Protein 3K0Y (pdb70)

Secondary structure (DSSP, 8-state):
-EEEEEEEEEEEETTEEEEEETTS-EEEEEEES-TT----TTEEEEEEEEEEE--EEEEEEEEEEEEEEEPBPP-GGGHHHHH-----B--TT--EETTEEEEEEEEEE-SSSPPEEEEE-TTTTT-TTEEEEEEE-TT----EEEEEEEEEE-TTSPPBTBS-EEEEEEEEETTEEEEEEEEE-S-TT------

Foldseek 3Di:
DKDKAKWAWADDDDQATWTAGQLGLIEGEPEEPCSPDRHDHQWIWTWIWDFDADVGYIYTDDIGTAAEEAADEAPAPCCCVPQHQAAKAFDPVLDDGPQKDKGKIKHFFAPPDDKHWHKYDNCCLACVQEIETTIHRDPGDRDDMDIGIYIYHNLPGPALPQDKDWHWYWYAHPVGIDIDIDIDHNPSVPVVSVD

CATH classification: 2.40.50.500 (+1 more: 2.60.40.2370)

Nearest PDB structures (foldseek):
  3k0y-assembly1_A  TM=1.004E+00  e=3.158E-42  Parabacteroides distasonis ATCC 8503
  4pqx-assembly3_C  TM=7.758E-01  e=1.382E-14  Bacteroides caccae ATCC 43185
  4j8q-assembly1_A-2  TM=7.707E-01  e=1.737E-14  Bacteroides fragilis NCTC 9343
  3k6o-assembly2_B  TM=8.213E-01  e=6.021E-13  Phocaeicola vulgatus ATCC 8482
  3qwn-assembly16_G  TM=7.759E-01  e=1.758E-11  Bacteroides caccae ATCC 43185

Sequence (195 aa):
DIWIAVATVVPEGNNVYYLRLDDGDKLWPAATNYPNYQPKPNQRALVNFTILADSHYIKVNAIHHNILTKSIAKNEGAANDSIYGTDPVSIYNNNWIGDGYLNIYFETLWGGKTAHFINLIQPDAENDPYTLEFRHNAYDDPQYTIGAGRVAFNLSSLPDTKGETVDLVVNYWTSEGKQAYKLKYNSDKTKNITTDK

Organism: Parabacteroides distasonis (strain ATCC 8503 / DSM 20701 / CIP 104284 / JCM 5825 / NCTC 11152) (NCBI:txid435591)

InterPro domains:
  IPR024299 NigD-like N-terminal OB domain [PF12667] (39-108)
  IPR035376 NigD-like, C-terminal domain [PF17415] (113-227)
  IPR038143 NigD-like, C-terminal domain superfamily [G3DSA:2.60.40.2370] (108-253)
  IPR038179 NigD-like, N-terminal domain superfamily [G3DSA:2.40.50.500] (25-107)

Solvent-accessible surface area: 10844 Å² total

Structure (mmCIF, N/CA/C/O backbone):
data_3K0Y
#
_entry.id   3K0Y
#
_cell.length_a   71.722
_cell.length_b   71.722
_cell.length_c   102.566
_cell.angle_alpha   90.00
_cell.angle_beta   90.00
_cell.angle_gamma   120.00
#
_symmetry.space_group_name_H-M   'P 31 2 1'
#
loop_
_entity.id
_entity.type
_entity.pdbx_description
1 polymer 'Putative TOXIN related protein'
2 non-polymer 'NONAETHYLENE GLYCOL'
3 water water
#
loop_
_atom_site.group_PDB
_atom_site.id
_atom_site.type_symbol
_atom_site.label_atom_id
_atom_site.label_alt_id
_atom_site.label_comp_id
_atom_site.label_asym_id
_atom_site.label_entity_id
_atom_site.label_seq_id
_atom_site.pdbx_PDB_ins_code
_atom_site.Cartn_x
_atom_site.Cartn_y
_atom_site.Cartn_z
_atom_site.occupancy
_atom_site.B_iso_or_equiv
_atom_site.auth_seq_id
_atom_site.auth_comp_id
_atom_site.auth_asym_id
_atom_site.auth_atom_id
_atom_site.pdbx_PDB_model_num
ATOM 1 N N . ASP A 1 10 ? 62.460 2.351 21.825 1.00 70.81 34 ASP A N 1
ATOM 2 C CA . ASP A 1 10 ? 62.110 1.120 21.080 1.00 70.93 34 ASP A CA 1
ATOM 3 C C . ASP A 1 10 ? 61.030 1.468 20.059 1.00 70.44 34 ASP A C 1
ATOM 4 O O . ASP A 1 10 ? 61.250 1.396 18.846 1.00 71.02 34 ASP A O 1
ATOM 9 N N . ILE A 1 11 ? 59.878 1.889 20.573 1.00 69.44 35 ILE A N 1
ATOM 10 C CA . ILE A 1 11 ? 58.754 2.335 19.761 1.00 68.14 35 ILE A CA 1
ATOM 11 C C . ILE A 1 11 ? 58.891 3.823 19.481 1.00 66.65 35 ILE A C 1
ATOM 12 O O . ILE A 1 11 ? 59.053 4.607 20.402 1.00 66.02 35 ILE A O 1
ATOM 17 N N . TRP A 1 12 ? 58.819 4.198 18.201 1.00 65.12 36 TRP A N 1
ATOM 18 C CA . TRP A 1 12 ? 58.826 5.594 17.776 1.00 63.58 36 TRP A CA 1
ATOM 19 C C . TRP A 1 12 ? 57.515 5.951 17.051 1.00 61.71 36 TRP A C 1
ATOM 20 O O . TRP A 1 12 ? 56.932 5.126 16.343 1.00 61.30 36 TRP A O 1
ATOM 31 N N . ILE A 1 13 ? 57.051 7.181 17.231 1.00 59.11 37 ILE A N 1
ATOM 32 C CA . ILE A 1 13 ? 55.940 7.691 16.455 1.00 56.97 37 ILE A CA 1
ATOM 33 C C . ILE A 1 13 ? 56.404 8.952 15.786 1.00 54.80 37 ILE A C 1
ATOM 34 O O . ILE A 1 13 ? 56.952 9.818 16.431 1.00 53.60 37 ILE A O 1
ATOM 39 N N . ALA A 1 14 ? 56.229 9.027 14.467 1.00 52.89 38 ALA A N 1
ATOM 40 C CA . ALA A 1 14 ? 56.676 10.184 13.692 1.00 51.07 38 ALA A CA 1
ATOM 41 C C . ALA A 1 14 ? 55.879 10.368 12.382 1.00 50.01 38 ALA A C 1
ATOM 42 O O . ALA A 1 14 ? 55.283 9.409 11.860 1.00 49.24 38 ALA A O 1
ATOM 44 N N . VAL A 1 15 ? 55.871 11.605 11.871 1.00 48.27 39 VAL A N 1
ATOM 45 C CA . VAL A 1 15 ? 55.339 11.907 10.566 1.00 48.45 39 VAL A CA 1
ATOM 46 C C . VAL A 1 15 ? 56.469 11.580 9.564 1.00 48.34 39 VAL A C 1
ATOM 47 O O . VAL A 1 15 ? 57.631 11.938 9.811 1.00 50.29 39 VAL A O 1
ATOM 51 N N . ALA A 1 16 ? 56.141 10.820 8.511 1.00 46.23 40 ALA A N 1
ATOM 52 C CA . ALA A 1 16 ? 57.083 10.416 7.467 1.00 45.01 40 ALA A CA 1
ATOM 53 C C . ALA A 1 16 ? 56.477 10.630 6.096 1.00 44.49 40 ALA A C 1
ATOM 54 O O . ALA A 1 16 ? 55.253 10.524 5.925 1.00 44.35 40 ALA A O 1
ATOM 56 N N . THR A 1 17 ? 57.342 10.824 5.115 1.00 44.01 41 THR A N 1
ATOM 57 C CA . THR A 1 17 ? 56.943 10.748 3.726 1.00 43.98 41 THR A CA 1
ATOM 58 C C . THR A 1 17 ? 57.142 9.336 3.180 1.00 44.73 41 THR A C 1
ATOM 59 O O . THR A 1 17 ? 58.185 8.735 3.348 1.00 44.04 41 THR A O 1
ATOM 63 N N . VAL A 1 18 ? 56.093 8.820 2.547 1.00 45.55 42 VAL A N 1
ATOM 64 C CA . VAL A 1 18 ? 56.115 7.543 1.898 1.00 46.45 42 VAL A CA 1
ATOM 65 C C . VAL A 1 18 ? 56.780 7.697 0.531 1.00 47.88 42 VAL A C 1
ATOM 66 O O . VAL A 1 18 ? 56.348 8.494 -0.300 1.00 48.39 42 VAL A O 1
ATOM 70 N N . VAL A 1 19 ? 57.812 6.928 0.267 1.00 49.55 43 VAL A N 1
ATOM 71 C CA . VAL A 1 19 ? 58.398 6.975 -1.074 1.00 51.82 43 VAL A CA 1
ATOM 72 C C . VAL A 1 19 ? 58.290 5.623 -1.758 1.00 52.26 43 VAL A C 1
ATOM 73 O O . VAL A 1 19 ? 59.018 4.715 -1.403 1.00 52.70 43 VAL A O 1
ATOM 77 N N . PRO A 1 20 ? 57.370 5.482 -2.730 1.00 54.24 44 PRO A N 1
ATOM 78 C CA . PRO A 1 20 ? 57.240 4.211 -3.492 1.00 55.39 44 PRO A CA 1
ATOM 79 C C . PRO A 1 20 ? 58.495 3.771 -4.234 1.00 57.00 44 PRO A C 1
ATOM 80 O O . PRO A 1 20 ? 59.376 4.576 -4.476 1.00 57.19 44 PRO A O 1
ATOM 84 N N . GLU A 1 21 ? 58.548 2.497 -4.615 1.00 59.61 45 GLU A N 1
ATOM 85 C CA . GLU A 1 21 ? 59.595 1.986 -5.519 1.00 61.03 45 GLU A CA 1
ATOM 86 C C . GLU A 1 21 ? 59.084 1.016 -6.599 1.00 61.76 45 GLU A C 1
ATOM 87 O O . GLU A 1 21 ? 59.490 1.101 -7.761 1.00 61.95 45 GLU A O 1
ATOM 93 N N . GLY A 1 22 ? 58.235 0.073 -6.204 1.00 62.65 46 GLY A N 1
ATOM 94 C CA . GLY A 1 22 ? 57.618 -0.864 -7.138 1.00 63.16 46 GLY A CA 1
ATOM 95 C C . GLY A 1 22 ? 56.588 -1.738 -6.433 1.00 63.99 46 GLY A C 1
ATOM 96 O O . GLY A 1 22 ? 56.794 -2.141 -5.280 1.00 64.80 46 GLY A O 1
ATOM 97 N N . ASN A 1 23 ? 55.491 -2.044 -7.134 1.00 64.24 47 ASN A N 1
ATOM 98 C CA . ASN A 1 23 ? 54.323 -2.719 -6.551 1.00 63.79 47 ASN A CA 1
ATOM 99 C C . ASN A 1 23 ? 53.892 -2.048 -5.234 1.00 63.17 47 ASN A C 1
ATOM 100 O O . ASN A 1 23 ? 53.495 -0.888 -5.229 1.00 63.79 47 ASN A O 1
ATOM 105 N N . ASN A 1 24 ? 53.984 -2.767 -4.122 1.00 62.03 48 ASN A N 1
ATOM 106 C CA . ASN A 1 24 ? 53.629 -2.229 -2.824 1.00 61.14 48 ASN A CA 1
ATOM 107 C C . ASN A 1 24 ? 54.863 -1.982 -1.969 1.00 59.06 48 ASN A C 1
ATOM 108 O O . ASN A 1 24 ? 54.744 -1.914 -0.743 1.00 59.23 48 ASN A O 1
ATOM 113 N N . VAL A 1 25 ? 56.031 -1.841 -2.610 1.00 56.92 49 VAL A N 1
ATOM 114 C CA . VAL A 1 25 ? 57.300 -1.540 -1.909 1.00 55.34 49 VAL A CA 1
ATOM 115 C C . VAL A 1 25 ? 57.545 -0.034 -1.772 1.00 53.76 49 VAL A C 1
ATOM 116 O O . VAL A 1 25 ? 57.329 0.741 -2.699 1.00 52.42 49 VAL A O 1
ATOM 120 N N . TYR A 1 26 ? 58.046 0.362 -0.606 1.00 52.87 50 TYR A N 1
ATOM 121 C CA . TYR A 1 26 ? 58.245 1.778 -0.290 1.00 51.80 50 TYR A CA 1
ATOM 122 C C . TYR A 1 26 ? 59.244 1.931 0.829 1.00 51.15 50 TYR A C 1
ATOM 123 O O . TYR A 1 26 ? 59.408 1.031 1.645 1.00 51.12 50 TYR A O 1
ATOM 132 N N . TYR A 1 27 ? 59.909 3.076 0.879 1.00 50.57 51 TYR A N 1
ATOM 133 C CA . TYR A 1 27 ? 60.631 3.449 2.104 1.00 49.95 51 TYR A CA 1
ATOM 134 C C . TYR A 1 27 ? 60.046 4.738 2.682 1.00 49.04 51 TYR A C 1
ATOM 135 O O . TYR A 1 27 ? 59.183 5.346 2.082 1.00 49.15 51 TYR A O 1
ATOM 144 N N . LEU A 1 28 ? 60.475 5.104 3.872 1.00 49.26 52 LEU A N 1
ATOM 145 C CA . LEU A 1 28 ? 59.926 6.258 4.580 1.00 49.59 52 LEU A CA 1
ATOM 146 C C . LEU A 1 28 ? 61.006 7.274 4.786 1.00 50.17 52 LEU A C 1
ATOM 147 O O . LEU A 1 28 ? 62.112 6.906 5.208 1.00 51.78 52 LEU A O 1
ATOM 152 N N . ARG A 1 29 ? 60.692 8.541 4.515 1.00 50.23 53 ARG A N 1
ATOM 153 C CA . ARG A 1 29 ? 61.633 9.657 4.717 1.00 50.38 53 ARG A CA 1
ATOM 154 C C . ARG A 1 29 ? 61.193 10.536 5.904 1.00 50.04 53 ARG A C 1
ATOM 155 O O . ARG A 1 29 ? 60.105 11.078 5.902 1.00 49.92 53 ARG A O 1
ATOM 163 N N . LEU A 1 30 ? 62.023 10.649 6.930 1.00 50.44 54 LEU A N 1
ATOM 164 C CA . LEU A 1 30 ? 61.662 11.400 8.119 1.00 50.93 54 LEU A CA 1
ATOM 165 C C . LEU A 1 30 ? 61.952 12.876 7.887 1.00 51.95 54 LEU A C 1
ATOM 166 O O . LEU A 1 30 ? 62.648 13.201 6.928 1.00 51.94 54 LEU A O 1
ATOM 171 N N . ASP A 1 31 ? 61.415 13.760 8.736 1.00 52.57 55 ASP A N 1
ATOM 172 C CA . ASP A 1 31 ? 61.698 15.193 8.589 1.00 54.41 55 ASP A CA 1
ATOM 173 C C . ASP A 1 31 ? 63.221 15.517 8.622 1.00 56.24 55 ASP A C 1
ATOM 174 O O . ASP A 1 31 ? 63.705 16.279 7.808 1.00 57.57 55 ASP A O 1
ATOM 179 N N . ASP A 1 32 ? 63.991 14.899 9.515 1.00 58.19 56 ASP A N 1
ATOM 180 C CA . ASP A 1 32 ? 65.463 15.162 9.560 1.00 59.28 56 ASP A CA 1
ATOM 181 C C . ASP A 1 32 ? 66.205 14.450 8.418 1.00 59.62 56 ASP A C 1
ATOM 182 O O . ASP A 1 32 ? 67.422 14.342 8.450 1.00 60.32 56 ASP A O 1
ATOM 187 N N . GLY A 1 33 ? 65.460 13.951 7.424 1.00 59.79 57 GLY A N 1
ATOM 188 C CA . GLY A 1 33 ? 66.027 13.392 6.193 1.00 59.13 57 GLY A CA 1
ATOM 189 C C . GLY A 1 33 ? 66.445 11.933 6.249 1.00 58.60 57 GLY A C 1
ATOM 190 O O . GLY A 1 33 ? 66.755 11.344 5.216 1.00 58.71 57 GLY A O 1
ATOM 191 N N . ASP A 1 34 ? 66.475 11.341 7.439 1.00 57.99 58 ASP A N 1
ATOM 192 C CA . ASP A 1 34 ? 66.775 9.912 7.553 1.00 58.04 58 ASP A CA 1
ATOM 193 C C . ASP A 1 34 ? 65.775 9.063 6.752 1.00 57.47 58 ASP A C 1
ATOM 194 O O . ASP A 1 34 ? 64.566 9.335 6.761 1.00 56.53 58 ASP A O 1
ATOM 199 N N . LYS A 1 35 ? 66.289 8.024 6.095 1.00 56.96 59 LYS A N 1
ATOM 200 C CA . LYS A 1 35 ? 65.471 7.055 5.387 1.00 56.93 59 LYS A CA 1
ATOM 201 C C . LYS A 1 35 ? 65.292 5.786 6.224 1.00 56.60 59 LYS A C 1
ATOM 202 O O . LYS A 1 35 ? 66.220 5.323 6.886 1.00 56.59 59 LYS A O 1
ATOM 208 N N . LEU A 1 36 ? 64.090 5.230 6.206 1.00 56.01 60 LEU A N 1
ATOM 209 C CA . LEU A 1 36 ? 63.802 4.019 6.951 1.00 55.79 60 LEU A CA 1
ATOM 210 C C . LEU A 1 36 ? 63.244 3.005 5.980 1.00 55.75 60 LEU A C 1
ATOM 211 O O . LEU A 1 36 ? 62.314 3.309 5.235 1.00 55.28 60 LEU A O 1
ATOM 216 N N . TRP A 1 37 ? 63.824 1.807 6.003 1.00 55.91 61 TRP A N 1
ATOM 217 C CA . TRP A 1 37 ? 63.507 0.736 5.060 1.00 56.10 61 TRP A CA 1
ATOM 218 C C . TRP A 1 37 ? 62.795 -0.368 5.822 1.00 55.51 61 TRP A C 1
ATOM 219 O O . TRP A 1 37 ? 63.405 -1.005 6.681 1.00 54.69 61 TRP A O 1
ATOM 230 N N . PRO A 1 38 ? 61.497 -0.600 5.519 1.00 55.09 62 PRO A N 1
ATOM 231 C CA . PRO A 1 38 ? 60.748 -1.629 6.230 1.00 54.89 62 PRO A CA 1
ATOM 232 C C . PRO A 1 38 ? 61.286 -3.040 5.965 1.00 54.50 62 PRO A C 1
ATOM 233 O O . PRO A 1 38 ? 61.201 -3.526 4.845 1.00 54.82 62 PRO A O 1
ATOM 237 N N . ALA A 1 39 ? 61.873 -3.660 6.989 1.00 53.58 63 ALA A N 1
ATOM 238 C CA . ALA A 1 39 ? 62.290 -5.055 6.925 1.00 52.60 63 ALA A CA 1
ATOM 239 C C . ALA A 1 39 ? 61.100 -5.973 7.246 1.00 51.84 63 ALA A C 1
ATOM 240 O O . ALA A 1 39 ? 61.067 -7.128 6.830 1.00 51.12 63 ALA A O 1
ATOM 242 N N . ALA A 1 40 ? 60.146 -5.450 8.015 1.00 50.69 64 ALA A N 1
ATOM 243 C CA . ALA A 1 40 ? 58.908 -6.159 8.325 1.00 50.08 64 ALA A CA 1
ATOM 244 C C . ALA A 1 40 ? 57.746 -5.152 8.450 1.00 49.62 64 ALA A C 1
ATOM 245 O O . ALA A 1 40 ? 57.961 -3.934 8.470 1.00 50.00 64 ALA A O 1
ATOM 247 N N . THR A 1 41 ? 56.520 -5.653 8.509 1.00 49.14 65 THR A N 1
ATOM 248 C CA . THR A 1 41 ? 55.345 -4.797 8.583 1.00 48.98 65 THR A CA 1
ATOM 249 C C . THR A 1 41 ? 54.156 -5.559 9.110 1.00 49.12 65 THR A C 1
ATOM 250 O O . THR A 1 41 ? 53.972 -6.712 8.759 1.00 49.27 65 THR A O 1
ATOM 254 N N . ASN A 1 42 ? 53.340 -4.921 9.943 1.00 49.52 66 ASN A N 1
ATOM 255 C CA . ASN A 1 42 ? 51.976 -5.439 10.231 1.00 49.63 66 ASN A CA 1
ATOM 256 C C . ASN A 1 42 ? 50.941 -5.118 9.159 1.00 49.99 66 ASN A C 1
ATOM 257 O O . ASN A 1 42 ? 49.841 -5.677 9.203 1.00 50.71 66 ASN A O 1
ATOM 262 N N . TYR A 1 43 ? 51.246 -4.207 8.218 1.00 49.81 67 TYR A N 1
ATOM 263 C CA . TYR A 1 43 ? 50.321 -3.905 7.099 1.00 50.05 67 TYR A CA 1
ATOM 264 C C . TYR A 1 43 ? 50.917 -4.246 5.716 1.00 48.45 67 TYR A C 1
ATOM 265 O O . TYR A 1 43 ? 51.294 -3.345 4.953 1.00 47.97 67 TYR A O 1
ATOM 274 N N . PRO A 1 44 ? 50.971 -5.533 5.352 1.00 46.64 68 PRO A N 1
ATOM 275 C CA . PRO A 1 44 ? 51.655 -5.816 4.096 1.00 46.05 68 PRO A CA 1
ATOM 276 C C . PRO A 1 44 ? 50.890 -5.372 2.842 1.00 45.65 68 PRO A C 1
ATOM 277 O O . PRO A 1 44 ? 51.487 -5.321 1.766 1.00 45.48 68 PRO A O 1
ATOM 281 N N . ASN A 1 45 ? 49.600 -5.042 2.983 1.00 45.12 69 ASN A N 1
ATOM 282 C CA . ASN A 1 45 ? 48.761 -4.657 1.854 1.00 44.83 69 ASN A CA 1
ATOM 283 C C . ASN A 1 45 ? 48.618 -3.147 1.722 1.00 45.20 69 ASN A C 1
ATOM 284 O O . ASN A 1 45 ? 47.774 -2.669 0.996 1.00 45.79 69 ASN A O 1
ATOM 289 N N . TYR A 1 46 ? 49.464 -2.407 2.423 1.00 45.62 70 TYR A N 1
ATOM 290 C CA . TYR A 1 46 ? 49.502 -0.954 2.367 1.00 45.72 70 TYR A CA 1
ATOM 291 C C . TYR A 1 46 ? 49.884 -0.534 0.957 1.00 46.36 70 TYR A C 1
ATOM 292 O O . TYR A 1 46 ? 50.811 -1.093 0.378 1.00 46.45 70 TYR A O 1
ATOM 301 N N . GLN A 1 47 ? 49.195 0.452 0.419 1.00 47.10 71 GLN A N 1
ATOM 302 C CA . GLN A 1 47 ? 49.485 0.921 -0.925 1.00 49.33 71 GLN A CA 1
ATOM 303 C C . GLN A 1 47 ? 50.237 2.264 -0.865 1.00 48.95 71 GLN A C 1
ATOM 304 O O . GLN A 1 47 ? 49.662 3.280 -0.534 1.00 48.56 71 GLN A O 1
ATOM 310 N N . PRO A 1 48 ? 51.549 2.237 -1.119 1.00 48.25 72 PRO A N 1
ATOM 311 C CA . PRO A 1 48 ? 52.275 3.476 -1.074 1.00 48.71 72 PRO A CA 1
ATOM 312 C C . PRO A 1 48 ? 51.932 4.328 -2.270 1.00 48.74 72 PRO A C 1
ATOM 313 O O . PRO A 1 48 ? 51.663 3.789 -3.350 1.00 49.75 72 PRO A O 1
ATOM 317 N N . LYS A 1 49 ? 51.853 5.633 -2.044 1.00 49.05 73 LYS A N 1
ATOM 318 C CA . LYS A 1 49 ? 51.551 6.604 -3.067 1.00 50.87 73 LYS A CA 1
ATOM 319 C C . LYS A 1 49 ? 52.645 7.669 -3.101 1.00 50.42 73 LYS A C 1
ATOM 320 O O . LYS A 1 49 ? 53.260 7.948 -2.079 1.00 50.28 73 LYS A O 1
ATOM 326 N N . PRO A 1 50 ? 52.888 8.254 -4.275 1.00 49.94 74 PRO A N 1
ATOM 327 C CA . PRO A 1 50 ? 53.871 9.337 -4.324 1.00 50.25 74 PRO A CA 1
ATOM 328 C C . PRO A 1 50 ? 53.377 10.543 -3.532 1.00 49.85 74 PRO A C 1
ATOM 329 O O . PRO A 1 50 ? 52.192 10.827 -3.530 1.00 49.65 74 PRO A O 1
ATOM 333 N N . ASN A 1 51 ? 54.271 11.212 -2.831 1.00 50.40 75 ASN A N 1
ATOM 334 C CA . ASN A 1 51 ? 53.950 12.498 -2.186 1.00 50.62 75 ASN A CA 1
ATOM 335 C C . ASN A 1 51 ? 52.827 12.453 -1.132 1.00 49.58 75 ASN A C 1
ATOM 336 O O . ASN A 1 51 ? 51.920 13.279 -1.116 1.00 50.30 75 ASN A O 1
ATOM 341 N N . GLN A 1 52 ? 52.898 11.446 -0.265 1.00 47.82 76 GLN A N 1
ATOM 342 C CA . GLN A 1 52 ? 51.872 11.181 0.731 1.00 45.56 76 GLN A CA 1
ATOM 343 C C . GLN A 1 52 ? 52.604 11.122 2.052 1.00 44.72 76 GLN A C 1
ATOM 344 O O . GLN A 1 52 ? 53.645 10.467 2.136 1.00 44.28 76 GLN A O 1
ATOM 350 N N . ARG A 1 53 ? 52.097 11.808 3.065 1.00 42.13 77 ARG A N 1
ATOM 351 C CA . ARG A 1 53 ? 52.685 11.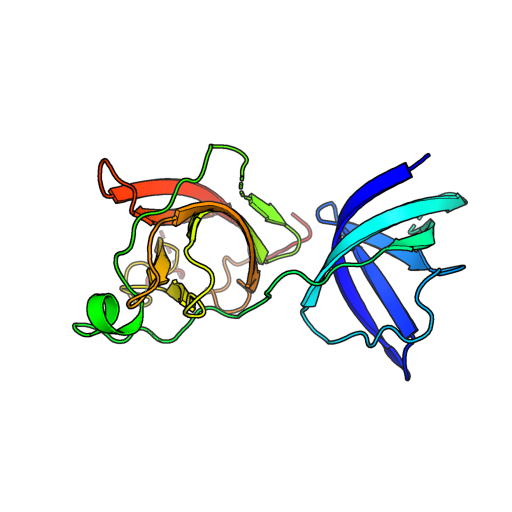673 4.411 1.00 41.90 77 ARG A CA 1
ATOM 352 C C . ARG A 1 53 ? 51.822 10.745 5.240 1.00 41.16 77 ARG A C 1
ATOM 353 O O . ARG A 1 53 ? 50.638 10.540 4.922 1.00 41.86 77 ARG A O 1
ATOM 361 N N . ALA A 1 54 ? 52.402 10.214 6.301 1.00 40.80 78 ALA A N 1
ATOM 362 C CA . ALA A 1 54 ? 51.718 9.275 7.176 1.00 41.53 78 ALA A CA 1
ATOM 363 C C . ALA A 1 54 ? 52.256 9.415 8.595 1.00 41.43 78 ALA A C 1
ATOM 364 O O . ALA A 1 54 ? 53.388 9.831 8.789 1.00 42.58 78 ALA A O 1
ATOM 366 N N . LEU A 1 55 ? 51.401 9.138 9.558 1.00 41.56 79 LEU A N 1
ATOM 367 C CA . LEU A 1 55 ? 51.807 8.936 10.928 1.00 43.60 79 LEU A CA 1
ATOM 368 C C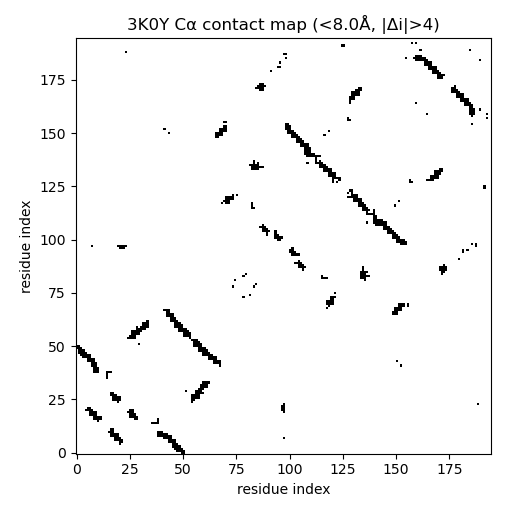 . LEU A 1 55 ? 52.200 7.455 11.068 1.00 43.20 79 LEU A C 1
ATOM 369 O O . LEU A 1 55 ? 51.374 6.554 10.845 1.00 43.94 79 LEU A O 1
ATOM 374 N N . VAL A 1 56 ? 53.458 7.216 11.405 1.00 43.75 80 VAL A N 1
ATOM 375 C CA . VAL A 1 56 ? 54.029 5.889 11.449 1.00 44.82 80 VAL A CA 1
ATOM 376 C C . VAL A 1 56 ? 54.499 5.490 12.855 1.00 45.73 80 VAL A C 1
ATOM 377 O O . VAL A 1 56 ? 55.258 6.214 13.478 1.00 45.82 80 VAL A O 1
ATOM 381 N N . ASN A 1 57 ? 54.053 4.318 13.314 1.00 46.30 81 ASN A N 1
ATOM 382 C CA . ASN A 1 57 ? 54.500 3.696 14.552 1.00 47.47 81 ASN A CA 1
ATOM 383 C C . ASN A 1 57 ? 55.464 2.589 14.122 1.00 48.81 81 ASN A 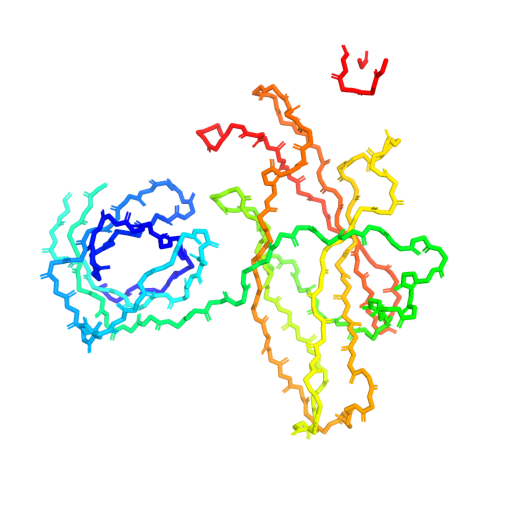C 1
ATOM 384 O O . ASN A 1 57 ? 55.070 1.660 13.405 1.00 48.74 81 ASN A O 1
ATOM 389 N N . PHE A 1 58 ? 56.738 2.738 14.475 1.00 50.01 82 PHE A N 1
ATOM 390 C CA . PHE A 1 58 ? 57.767 1.833 14.003 1.00 51.60 82 PHE A CA 1
ATOM 391 C C . PHE A 1 58 ? 58.762 1.458 15.126 1.00 52.98 82 PHE A C 1
ATOM 392 O O . PHE A 1 58 ? 58.922 2.176 16.123 1.00 52.60 82 PHE A O 1
ATOM 400 N N . THR A 1 59 ? 59.404 0.316 14.932 1.00 54.19 83 THR A N 1
ATOM 401 C CA . THR A 1 59 ? 60.424 -0.213 15.832 1.00 55.05 83 THR A CA 1
ATOM 402 C C . THR A 1 59 ? 61.699 -0.393 15.017 1.00 56.31 83 THR A C 1
ATOM 403 O O . THR A 1 59 ? 61.686 -1.023 13.961 1.00 55.77 83 THR A O 1
ATOM 407 N N . ILE A 1 60 ? 62.795 0.178 15.503 1.00 58.13 84 ILE A N 1
ATOM 408 C CA . ILE A 1 60 ? 64.082 0.097 14.823 1.00 59.70 84 ILE A CA 1
ATOM 409 C C . ILE A 1 60 ? 64.654 -1.310 14.985 1.00 60.51 84 ILE A C 1
ATOM 410 O O . ILE A 1 60 ? 64.708 -1.808 16.095 1.00 60.60 84 ILE A O 1
ATOM 415 N N . LEU A 1 61 ? 65.076 -1.932 13.885 1.00 61.57 85 LEU A N 1
ATOM 416 C CA . LEU A 1 61 ? 65.595 -3.305 13.911 1.00 62.60 85 LEU A CA 1
ATOM 417 C C . LEU A 1 61 ? 67.123 -3.370 13.827 1.00 63.25 85 LEU A C 1
ATOM 418 O O . LEU A 1 61 ? 67.742 -4.322 14.332 1.00 62.61 85 LEU A O 1
ATOM 423 N N . ALA A 1 62 ? 67.720 -2.372 13.171 1.00 64.14 86 ALA A N 1
ATOM 424 C CA . ALA A 1 62 ? 69.166 -2.327 12.996 1.00 64.98 86 ALA A CA 1
ATOM 425 C C . ALA A 1 62 ? 69.569 -0.980 12.401 1.00 65.68 86 ALA A C 1
ATOM 426 O O . ALA A 1 62 ? 68.955 -0.517 11.439 1.00 65.13 86 ALA A O 1
ATOM 428 N N . ASP A 1 63 ? 70.617 -0.378 12.978 1.00 66.48 87 ASP A N 1
ATOM 429 C CA . ASP A 1 63 ? 70.958 1.010 12.726 1.00 67.30 87 ASP A CA 1
ATOM 430 C C . ASP A 1 63 ? 72.336 1.157 12.088 1.00 67.66 87 ASP A C 1
ATOM 431 O O . ASP A 1 63 ? 72.891 2.261 12.045 1.00 67.95 87 ASP A O 1
ATOM 436 N N . SER A 1 73 ? 69.795 6.095 7.341 1.00 60.43 97 SER A N 1
ATOM 437 C CA . SER A 1 73 ? 69.327 4.831 6.761 1.00 60.24 97 SER A CA 1
ATOM 438 C C . SER A 1 73 ? 69.289 3.696 7.776 1.00 60.07 97 SER A C 1
ATOM 439 O O . SER A 1 73 ? 70.326 3.310 8.340 1.00 59.97 97 SER A O 1
ATOM 442 N N . HIS A 1 74 ? 68.090 3.152 7.987 1.00 59.62 98 HIS A N 1
ATOM 443 C CA . HIS A 1 74 ? 67.877 2.091 8.974 1.00 59.37 98 HIS A CA 1
ATOM 444 C C . HIS A 1 74 ? 66.787 1.130 8.537 1.00 58.44 98 HIS A C 1
ATOM 445 O O . HIS A 1 74 ? 65.952 1.479 7.709 1.00 58.06 98 HIS A O 1
ATOM 452 N N . TYR A 1 75 ? 66.821 -0.083 9.093 1.00 57.50 99 TYR A N 1
ATOM 453 C CA . TYR A 1 75 ? 65.777 -1.078 8.874 1.00 56.94 99 TYR A CA 1
ATOM 454 C C . TYR A 1 75 ? 64.736 -0.963 9.974 1.00 55.43 99 TYR A C 1
ATOM 455 O O . TYR A 1 75 ? 65.082 -0.778 11.135 1.00 55.27 99 TYR A O 1
ATOM 464 N N . ILE A 1 76 ? 63.460 -1.083 9.620 1.00 54.24 100 ILE A N 1
ATOM 465 C CA . ILE A 1 76 ? 62.389 -0.994 10.623 1.00 52.94 100 ILE A CA 1
ATOM 466 C C . ILE A 1 76 ? 61.310 -2.039 10.471 1.00 52.20 100 ILE A C 1
ATOM 467 O O . ILE A 1 76 ? 61.214 -2.706 9.445 1.00 51.39 100 ILE A O 1
ATOM 472 N N . LYS A 1 77 ? 60.544 -2.214 11.5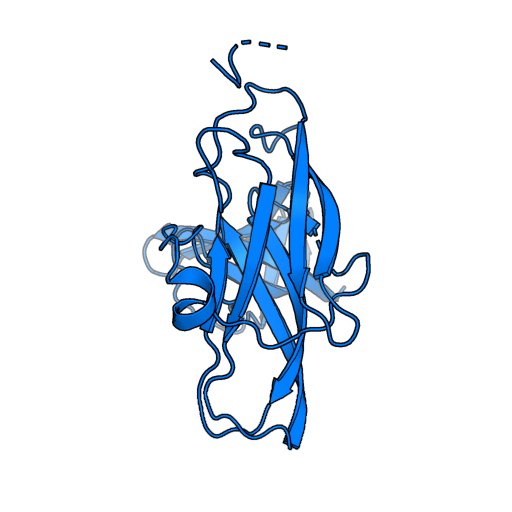44 1.00 51.91 101 LYS A N 1
ATOM 473 C CA . LYS A 1 77 ? 59.228 -2.825 11.465 1.00 52.04 101 LYS A CA 1
ATOM 474 C C . LYS A 1 77 ? 58.179 -1.709 11.545 1.00 51.72 101 LYS A C 1
ATOM 475 O O . LYS A 1 77 ? 58.143 -0.934 12.512 1.00 52.26 101 LYS A O 1
ATOM 481 N N . VAL A 1 78 ? 57.353 -1.617 10.513 1.00 50.75 102 VAL A N 1
ATOM 482 C CA . VAL A 1 78 ? 56.183 -0.770 10.539 1.00 49.81 102 VAL A CA 1
ATOM 483 C C . VAL A 1 78 ? 55.151 -1.458 11.422 1.00 49.32 102 VAL A C 1
ATOM 484 O O . VAL A 1 78 ? 54.664 -2.512 11.087 1.00 49.20 102 VAL A O 1
ATOM 488 N N . ASN A 1 79 ? 54.856 -0.886 12.577 1.00 49.31 103 ASN A N 1
ATOM 489 C CA . ASN A 1 79 ? 53.815 -1.432 13.441 1.00 49.63 103 ASN A CA 1
ATOM 490 C C . ASN A 1 79 ? 52.449 -0.954 13.002 1.00 49.65 103 ASN A C 1
ATOM 491 O O . ASN A 1 79 ? 51.488 -1.729 13.002 1.00 50.56 103 ASN A O 1
ATOM 496 N N . ALA A 1 80 ? 52.361 0.326 12.651 1.00 49.37 104 ALA A N 1
ATOM 497 C CA . ALA A 1 80 ? 51.127 0.889 12.110 1.00 49.37 104 ALA A CA 1
ATOM 498 C C . ALA A 1 80 ? 51.468 2.086 11.224 1.00 47.80 104 ALA A C 1
ATOM 499 O O . ALA A 1 80 ? 52.513 2.678 11.343 1.00 48.25 104 ALA A O 1
ATOM 501 N N . ILE A 1 81 ? 50.584 2.417 10.308 1.00 46.38 105 ILE A N 1
ATOM 502 C CA . ILE A 1 81 ? 50.824 3.531 9.409 1.00 46.04 105 ILE A CA 1
ATOM 503 C C . ILE A 1 81 ? 49.448 4.093 9.049 1.00 45.81 105 ILE A C 1
ATOM 504 O O . ILE A 1 81 ? 48.574 3.373 8.526 1.00 45.05 105 ILE A O 1
ATOM 509 N N . HIS A 1 82 ? 49.252 5.353 9.427 1.00 45.72 106 HIS A N 1
ATOM 510 C CA A HIS A 1 82 ? 47.998 6.063 9.229 0.50 45.25 106 HIS A CA 1
ATOM 511 C CA B HIS A 1 82 ? 47.983 6.040 9.190 0.50 45.52 106 HIS A CA 1
ATOM 512 C C . HIS A 1 82 ? 48.249 7.269 8.334 1.00 44.83 106 HIS A C 1
ATOM 513 O O . HIS A 1 82 ? 48.898 8.216 8.750 1.00 43.61 106 HIS A O 1
ATOM 526 N N . ASN A 1 83 ? 47.743 7.234 7.105 1.00 44.20 107 ASN A N 1
ATOM 527 C CA . ASN A 1 83 ? 47.940 8.352 6.202 1.00 43.01 107 ASN A CA 1
ATOM 528 C C . ASN A 1 83 ? 47.421 9.668 6.777 1.00 42.98 107 ASN A C 1
ATOM 529 O O . ASN A 1 83 ? 46.415 9.717 7.478 1.00 41.44 107 ASN A O 1
ATOM 534 N N . ILE A 1 84 ? 48.166 10.721 6.490 1.00 42.98 108 ILE A N 1
ATOM 535 C CA . ILE A 1 84 ? 47.801 12.065 6.848 1.00 43.34 108 ILE A CA 1
ATOM 536 C C . ILE A 1 84 ? 47.312 12.693 5.530 1.00 41.99 108 ILE A C 1
ATOM 537 O O . ILE A 1 84 ? 47.950 12.543 4.491 1.00 42.03 108 ILE A O 1
ATOM 542 N N . LEU A 1 85 ? 46.177 13.373 5.565 1.00 40.94 109 LEU A N 1
ATOM 543 C CA . LEU A 1 85 ? 45.720 14.099 4.385 1.00 40.70 109 LEU A CA 1
ATOM 544 C C . LEU A 1 85 ? 46.873 14.989 3.826 1.00 41.05 109 LEU A C 1
ATOM 545 O O . LEU A 1 85 ? 47.371 15.874 4.521 1.00 40.18 109 LEU A O 1
ATOM 550 N N . THR A 1 86 ? 47.282 14.727 2.586 1.00 41.06 110 THR A N 1
ATOM 551 C CA . THR A 1 86 ? 48.397 15.403 1.931 1.00 40.58 110 THR A CA 1
ATOM 552 C C . THR A 1 86 ? 47.948 16.048 0.622 1.00 41.22 110 THR A C 1
ATOM 553 O O . THR A 1 86 ? 47.474 15.363 -0.253 1.00 41.74 110 THR A O 1
ATOM 557 N N . LYS A 1 87 ? 48.093 17.368 0.508 1.00 40.29 111 LYS A N 1
ATOM 558 C CA . LYS A 1 87 ? 47.568 18.112 -0.587 1.00 41.86 111 LYS A CA 1
ATOM 559 C C . LYS A 1 87 ? 48.595 19.107 -1.110 1.00 42.47 111 LYS A C 1
ATOM 560 O O . LYS A 1 87 ? 49.529 19.485 -0.395 1.00 41.95 111 LYS A O 1
ATOM 566 N N . SER A 1 88 ? 48.382 19.606 -2.315 1.00 43.02 112 SER A N 1
ATOM 567 C CA . SER A 1 88 ? 49.202 20.687 -2.741 1.00 44.49 112 SER A CA 1
ATOM 568 C C . SER A 1 88 ? 48.456 21.979 -2.462 1.00 44.07 112 SER A C 1
ATOM 569 O O . SER A 1 88 ? 47.300 21.954 -1.974 1.00 42.76 112 SER A O 1
ATOM 572 N N . ILE A 1 89 ? 49.185 23.085 -2.576 1.00 44.89 113 ILE A N 1
ATOM 573 C CA . ILE A 1 89 ? 48.617 24.428 -2.418 1.00 45.68 113 ILE A CA 1
ATOM 574 C C . ILE A 1 89 ? 47.426 24.575 -3.423 1.00 47.38 113 ILE A C 1
ATOM 575 O O . ILE A 1 89 ? 47.571 24.245 -4.596 1.00 47.71 113 ILE A O 1
ATOM 580 N N . ALA A 1 90 ? 46.272 25.068 -2.976 1.00 47.81 114 ALA A N 1
ATOM 581 C CA . ALA A 1 90 ? 45.096 25.162 -3.867 1.00 48.05 114 ALA A CA 1
ATOM 582 C C . ALA A 1 90 ? 45.071 26.472 -4.681 1.00 49.23 114 ALA A C 1
ATOM 583 O O . ALA A 1 90 ? 45.767 27.456 -4.370 1.00 50.93 114 ALA A O 1
ATOM 585 N N . LYS A 1 91 ? 44.269 26.505 -5.732 1.00 50.50 115 LYS A N 1
ATOM 586 C CA . LYS A 1 91 ? 44.218 27.680 -6.573 1.00 51.52 115 LYS A CA 1
ATOM 587 C C . LYS A 1 91 ? 43.571 28.843 -5.795 1.00 52.39 115 LYS A C 1
ATOM 588 O O . LYS A 1 91 ? 42.583 28.644 -5.066 1.00 52.84 115 LYS A O 1
ATOM 590 N N . ASN A 1 92 ? 44.134 30.039 -5.923 1.00 53.01 116 ASN A N 1
ATOM 591 C CA . ASN A 1 92 ? 43.506 31.228 -5.383 1.00 53.78 116 ASN A CA 1
ATOM 592 C C . ASN A 1 92 ? 42.169 31.358 -6.138 1.00 53.70 116 ASN A C 1
ATOM 593 O O . ASN A 1 92 ? 42.072 31.007 -7.325 1.00 54.50 116 ASN A O 1
ATOM 598 N N . GLU A 1 93 ? 41.124 31.772 -5.429 1.00 53.05 117 GLU A N 1
ATOM 599 C CA . GLU A 1 93 ? 39.819 31.986 -6.048 1.00 52.52 117 GLU A CA 1
ATOM 600 C C . GLU A 1 93 ? 39.380 33.396 -5.801 1.00 51.33 117 GLU A C 1
ATOM 601 O O . GLU A 1 93 ? 38.224 33.736 -6.015 1.00 50.98 117 GLU A O 1
ATOM 607 N N . GLY A 1 94 ? 40.310 34.235 -5.359 1.00 50.43 118 GLY A N 1
ATOM 608 C CA . GLY A 1 94 ? 40.063 35.672 -5.359 1.00 49.79 118 GLY A CA 1
ATOM 609 C C . GLY A 1 94 ? 39.059 36.074 -4.304 1.00 48.99 118 GLY A C 1
ATOM 610 O O . GLY A 1 94 ? 39.146 35.657 -3.144 1.00 48.85 118 GLY A O 1
ATOM 611 N N . ALA A 1 95 ? 38.090 36.862 -4.740 1.00 47.96 119 ALA A N 1
ATOM 612 C CA . ALA A 1 95 ? 36.927 37.274 -3.948 1.00 47.24 119 ALA A CA 1
ATOM 613 C C . ALA A 1 95 ? 36.105 36.094 -3.392 1.00 45.72 119 ALA A C 1
ATOM 614 O O . ALA A 1 95 ? 35.420 36.242 -2.388 1.00 45.89 119 ALA A O 1
ATOM 616 N N . ALA A 1 96 ? 36.157 34.955 -4.060 1.00 44.83 120 ALA A N 1
ATOM 617 C CA . ALA A 1 96 ? 35.393 33.756 -3.643 1.00 44.51 120 ALA A CA 1
ATOM 618 C C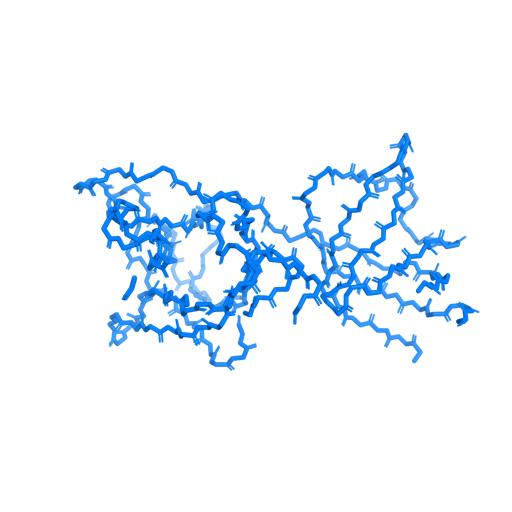 . ALA A 1 96 ? 36.182 32.843 -2.635 1.00 44.40 120 ALA A C 1
ATOM 619 O O . ALA A 1 96 ? 35.716 31.772 -2.258 1.00 44.24 120 ALA A O 1
ATOM 621 N N . ASN A 1 97 ? 37.361 33.264 -2.184 1.00 44.69 121 ASN A N 1
ATOM 622 C CA . ASN A 1 97 ? 38.135 32.467 -1.224 1.00 44.01 121 ASN A CA 1
ATOM 623 C C . ASN A 1 97 ? 37.397 32.155 0.058 1.00 43.97 121 ASN A C 1
ATOM 624 O O . ASN A 1 97 ? 37.403 31.011 0.491 1.00 45.04 121 ASN A O 1
ATOM 629 N N . ASP A 1 98 ? 36.791 33.144 0.686 1.00 43.85 122 ASP A N 1
ATOM 630 C CA . ASP A 1 98 ? 36.069 32.922 1.925 1.00 45.15 122 ASP A CA 1
ATOM 631 C C . ASP A 1 98 ? 34.964 31.936 1.754 1.00 46.16 122 ASP A C 1
ATOM 632 O O . ASP A 1 98 ? 34.822 31.055 2.581 1.00 46.78 122 ASP A O 1
ATOM 637 N N . SER A 1 99 ? 34.199 32.094 0.671 1.00 46.34 123 SER A N 1
ATOM 638 C CA . SER A 1 99 ? 33.079 31.236 0.374 1.00 46.37 123 SER A CA 1
ATOM 639 C C . SER A 1 99 ? 33.465 29.803 0.000 1.00 45.83 123 SER A C 1
ATOM 640 O O . SER A 1 99 ? 32.776 28.875 0.389 1.00 47.02 123 SER A O 1
ATOM 643 N N . ILE A 1 100 ? 34.518 29.627 -0.793 1.00 44.02 124 ILE A N 1
ATOM 644 C CA . ILE A 1 100 ? 34.926 28.318 -1.209 1.00 43.00 124 ILE A CA 1
ATOM 645 C C . ILE A 1 100 ? 35.783 27.647 -0.103 1.00 43.57 124 ILE A C 1
ATOM 646 O O . ILE A 1 100 ? 35.529 26.488 0.278 1.00 42.97 124 ILE A O 1
ATOM 651 N N . TYR A 1 101 ? 36.755 28.385 0.436 1.00 42.88 125 TYR A N 1
ATOM 652 C CA . TYR A 1 101 ? 37.720 27.792 1.329 1.00 43.94 125 TYR A CA 1
ATOM 653 C C . TYR A 1 101 ? 37.355 27.873 2.788 1.00 43.73 125 TYR A C 1
ATOM 654 O O . TYR A 1 101 ? 37.901 27.117 3.576 1.00 44.29 125 TYR A O 1
ATOM 663 N N . GLY A 1 102 ? 36.437 28.760 3.147 1.00 44.30 126 GLY A N 1
ATOM 664 C CA . GLY A 1 102 ? 35.836 28.762 4.488 1.00 44.51 126 GLY A CA 1
ATOM 665 C C . GLY A 1 102 ? 36.488 29.751 5.439 1.00 45.23 126 GLY A C 1
ATOM 666 O O . GLY A 1 102 ? 37.578 30.221 5.203 1.00 45.00 126 GLY A O 1
ATOM 667 N N . THR A 1 103 ? 35.793 30.083 6.513 1.00 45.62 127 THR A N 1
ATOM 668 C CA . THR A 1 103 ? 36.280 31.029 7.499 1.00 46.59 127 THR A CA 1
ATOM 669 C C . THR A 1 103 ? 36.045 30.460 8.898 1.00 46.70 127 THR A C 1
ATOM 670 O O . THR A 1 103 ? 36.053 31.198 9.912 1.00 47.36 127 THR A O 1
ATOM 674 N N . ASP A 1 104 ? 35.873 29.147 8.951 1.00 45.38 128 ASP A N 1
ATOM 675 C CA . ASP A 1 104 ? 35.517 28.488 10.180 1.00 45.20 128 ASP A CA 1
ATOM 676 C C . ASP A 1 104 ? 36.777 28.369 11.048 1.00 44.53 128 ASP A C 1
ATOM 677 O O . ASP A 1 104 ? 37.746 27.740 10.647 1.00 43.40 128 ASP A O 1
ATOM 682 N N . PRO A 1 105 ? 36.745 28.953 12.247 1.00 44.16 129 PRO A N 1
ATOM 683 C CA . PRO A 1 105 ? 37.961 28.992 13.027 1.00 44.02 129 PRO A CA 1
ATOM 684 C C . PRO A 1 105 ? 38.530 27.633 13.430 1.00 43.08 129 PRO A C 1
ATOM 685 O O . PRO A 1 105 ? 37.835 26.626 13.497 1.00 42.74 129 PRO A O 1
ATOM 689 N N . VAL A 1 106 ? 39.832 27.626 13.639 1.00 43.33 130 VAL A N 1
ATOM 690 C CA . VAL A 1 106 ? 40.556 26.488 14.184 1.00 42.68 130 VAL A CA 1
ATOM 691 C C . VAL A 1 106 ? 41.477 26.962 15.311 1.00 44.39 130 VAL A C 1
ATOM 692 O O . VAL A 1 106 ? 41.711 28.174 15.510 1.00 44.09 130 VAL A O 1
ATOM 696 N N . SER A 1 107 ? 42.056 25.978 15.981 1.00 45.27 131 SER A N 1
ATOM 697 C CA . SER A 1 107 ? 43.055 26.175 17.018 1.00 46.23 131 SER A CA 1
ATOM 698 C C . SER A 1 107 ? 44.404 25.541 16.579 1.00 45.68 131 SER A C 1
ATOM 699 O O . SER A 1 107 ? 44.449 24.348 16.273 1.00 45.71 131 SER A O 1
ATOM 702 N N . ILE A 1 108 ? 45.474 26.325 16.485 1.00 44.48 132 ILE A N 1
ATOM 703 C CA . ILE A 1 108 ? 46.809 25.777 16.262 1.00 43.43 132 ILE A CA 1
ATOM 704 C C . ILE A 1 108 ? 47.799 26.324 17.331 1.00 43.53 132 ILE A C 1
ATOM 705 O O . ILE A 1 108 ? 47.992 27.502 17.435 1.00 44.81 132 ILE A O 1
ATOM 710 N N . TYR A 1 109 ? 48.392 25.472 18.139 1.00 42.69 133 TYR A N 1
ATOM 711 C CA . TYR A 1 109 ? 49.355 25.936 19.104 1.00 42.58 133 TYR A CA 1
ATOM 712 C C . TYR A 1 109 ? 50.705 26.008 18.415 1.00 43.02 133 TYR A C 1
ATOM 713 O O . TYR A 1 109 ? 50.948 25.363 17.388 1.00 42.20 133 TYR A O 1
ATOM 722 N N . ASN A 1 110 ? 51.522 26.897 18.918 1.00 44.70 134 ASN A N 1
ATOM 723 C CA . ASN A 1 110 ? 52.956 26.928 18.608 1.00 46.39 134 ASN A CA 1
ATOM 724 C C . ASN A 1 110 ? 53.574 25.517 18.787 1.00 46.23 134 ASN A C 1
ATOM 725 O O . ASN A 1 110 ? 53.396 24.821 19.828 1.00 48.89 134 ASN A O 1
ATOM 730 N N . ASN A 1 111 ? 54.233 25.097 17.737 1.00 45.41 135 ASN A N 1
ATOM 731 C CA . ASN A 1 111 ? 54.971 23.820 17.658 1.00 44.41 135 ASN A CA 1
ATOM 732 C C . ASN A 1 111 ? 54.130 22.791 16.974 1.00 43.84 135 ASN A C 1
ATOM 733 O O . ASN A 1 111 ? 54.643 21.746 16.674 1.00 45.46 135 ASN A O 1
ATOM 738 N N . ASN A 1 112 ? 52.866 23.125 16.693 1.00 43.84 136 ASN A N 1
ATOM 739 C CA . ASN A 1 112 ? 51.919 22.219 16.034 1.00 44.76 136 ASN A CA 1
ATOM 740 C C . ASN A 1 112 ? 51.843 22.590 14.570 1.00 44.59 136 ASN A C 1
ATOM 741 O O . ASN A 1 112 ? 51.009 22.055 13.798 1.00 44.77 136 ASN A O 1
ATOM 754 N N . TRP A 1 114 ? 54.798 22.954 11.474 1.00 43.58 138 TRP A N 1
ATOM 755 C CA . TRP A 1 114 ? 56.226 22.911 11.191 1.00 43.34 138 TRP A CA 1
ATOM 756 C C . TRP A 1 114 ? 56.534 22.526 9.767 1.00 44.42 138 TRP A C 1
ATOM 757 O O . TRP A 1 114 ? 55.741 21.840 9.146 1.00 44.24 138 TRP A O 1
ATOM 768 N N . ILE A 1 115 ? 57.698 22.952 9.266 1.00 44.93 139 ILE A N 1
ATOM 769 C CA . ILE A 1 115 ? 58.199 22.536 7.971 1.00 45.91 139 ILE A CA 1
ATOM 770 C C . ILE A 1 115 ? 59.020 21.269 8.122 1.00 46.41 139 ILE A C 1
ATOM 771 O O . ILE A 1 115 ? 59.871 21.186 8.997 1.00 47.49 139 ILE A O 1
ATOM 776 N N . GLY A 1 116 ? 58.719 20.250 7.321 1.00 45.71 140 GLY A N 1
ATOM 777 C CA . GLY A 1 116 ? 59.455 18.996 7.368 1.00 44.61 140 GLY A CA 1
ATOM 778 C C . GLY A 1 116 ? 59.353 18.309 6.014 1.00 45.17 140 GLY A C 1
ATOM 779 O O . GLY A 1 116 ? 58.238 18.164 5.456 1.00 45.88 140 GLY A O 1
ATOM 780 N N . ASP A 1 117 ? 60.516 17.929 5.479 1.00 44.40 141 ASP A N 1
ATOM 781 C CA . ASP A 1 117 ? 60.656 17.261 4.201 1.00 44.63 141 ASP A CA 1
ATOM 782 C C . ASP A 1 117 ? 59.881 18.006 3.071 1.00 43.47 141 ASP A C 1
ATOM 783 O O . ASP A 1 117 ? 59.260 17.378 2.252 1.00 42.61 141 ASP A O 1
ATOM 7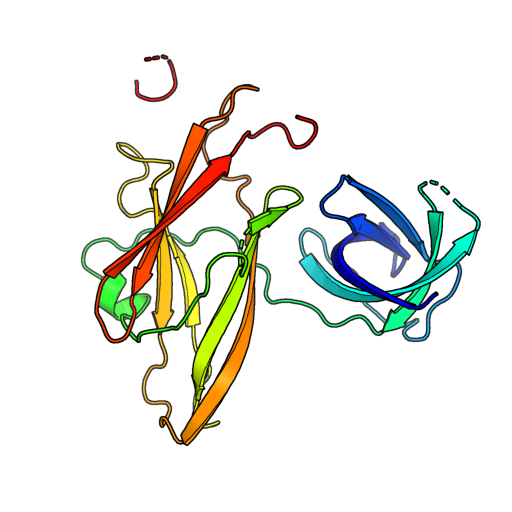88 N N . GLY A 1 118 ? 59.947 19.336 3.046 1.00 44.18 142 GLY A N 1
ATOM 789 C CA . GLY A 1 118 ? 59.315 20.172 1.975 1.00 43.70 142 GLY A CA 1
ATOM 790 C C . GLY A 1 118 ? 57.788 20.316 2.109 1.00 43.15 142 GLY A C 1
ATOM 791 O O . GLY A 1 118 ? 57.102 20.866 1.219 1.00 42.45 142 GLY A O 1
ATOM 792 N N . TYR A 1 119 ? 57.252 19.859 3.240 1.00 42.49 143 TYR A N 1
ATOM 793 C CA . TYR A 1 119 ? 55.840 20.024 3.525 1.00 42.09 143 TYR A CA 1
ATOM 794 C C . TYR A 1 119 ? 55.654 20.978 4.655 1.00 42.04 143 TYR A C 1
ATOM 795 O O . TYR A 1 119 ? 56.488 21.056 5.552 1.00 43.00 143 TYR A O 1
ATOM 804 N N . LEU A 1 120 ? 54.533 21.680 4.632 1.00 41.88 144 LEU A N 1
ATOM 805 C CA . LEU A 1 120 ? 54.023 22.327 5.814 1.00 41.11 144 LEU A CA 1
ATOM 806 C C . LEU A 1 120 ? 53.094 21.323 6.511 1.00 41.56 144 LEU A C 1
ATOM 807 O O . LEU A 1 120 ? 52.080 20.940 5.951 1.00 43.95 144 LEU A O 1
ATOM 812 N N . ASN A 1 121 ? 53.407 21.011 7.754 1.00 39.41 145 ASN A N 1
ATOM 813 C CA . ASN A 1 121 ? 52.709 20.068 8.565 1.00 39.68 145 ASN A CA 1
ATOM 814 C C . ASN A 1 121 ? 51.921 20.789 9.640 1.00 39.82 145 ASN A C 1
ATOM 815 O O . ASN A 1 121 ? 52.439 21.698 10.277 1.00 40.47 145 ASN A O 1
ATOM 820 N N . ILE A 1 122 ? 50.676 20.392 9.819 1.00 38.97 146 ILE A N 1
ATOM 821 C CA . ILE A 1 122 ? 49.822 20.996 10.759 1.00 39.32 146 ILE A CA 1
ATOM 822 C C . ILE A 1 122 ? 49.076 19.957 11.563 1.00 39.03 146 ILE A C 1
ATOM 823 O O . ILE A 1 122 ? 48.613 18.973 11.015 1.00 39.52 146 ILE A O 1
ATOM 828 N N . TYR A 1 123 ? 49.032 20.168 12.877 1.00 39.74 147 TYR A N 1
ATOM 829 C CA . TYR A 1 123 ? 48.126 19.519 13.816 1.00 40.44 147 TYR A CA 1
ATOM 830 C C . TYR A 1 123 ? 47.237 20.620 14.365 1.00 41.04 147 TYR A C 1
ATOM 831 O O . TYR A 1 123 ? 47.734 21.559 14.999 1.00 39.77 147 TYR A O 1
ATOM 840 N N . PHE A 1 124 ? 45.928 20.499 14.163 1.00 41.63 148 PHE A N 1
ATOM 841 C CA . PHE A 1 124 ? 44.981 21.575 14.493 1.00 42.19 148 PHE A CA 1
ATOM 842 C C . PHE A 1 124 ? 43.770 20.983 15.163 1.00 43.44 148 PHE A C 1
ATOM 843 O O . PHE A 1 124 ? 43.522 19.761 15.079 1.00 44.25 148 PHE A O 1
ATOM 851 N N . GLU A 1 125 ? 43.020 21.823 15.857 1.00 43.60 149 GLU A N 1
ATOM 852 C CA . GLU A 1 125 ? 41.786 21.377 16.460 1.00 45.09 149 GLU A CA 1
ATOM 853 C C . GLU A 1 125 ? 40.661 22.267 16.043 1.00 44.45 149 GLU A C 1
ATOM 854 O O . GLU A 1 125 ? 40.855 23.409 15.704 1.00 44.03 149 GLU A O 1
ATOM 860 N N . THR A 1 126 ? 39.461 21.727 16.089 1.00 45.64 150 THR A N 1
ATOM 861 C CA . THR A 1 126 ? 38.282 22.508 15.737 1.00 46.01 150 THR A CA 1
ATOM 862 C C . THR A 1 126 ? 37.086 21.764 16.290 1.00 46.27 150 THR A C 1
ATOM 863 O O . THR A 1 126 ? 37.265 20.803 17.029 1.00 45.73 150 THR A O 1
ATOM 867 N N . LEU A 1 127 ? 35.883 22.212 15.945 1.00 46.86 151 LEU A N 1
ATOM 868 C CA . LEU A 1 127 ? 34.652 21.588 16.402 1.00 47.53 151 LEU A CA 1
ATOM 869 C C . LEU A 1 127 ? 34.061 20.789 15.237 1.00 47.46 151 LEU A C 1
ATOM 870 O O . LEU A 1 127 ? 34.043 21.280 14.098 1.00 46.95 151 LEU A O 1
ATOM 875 N N . TRP A 1 128 ? 33.623 19.561 15.537 1.00 47.03 152 TRP A N 1
ATOM 876 C CA . TRP A 1 128 ? 33.090 18.604 14.578 1.00 46.99 152 TRP A CA 1
ATOM 877 C C . TRP A 1 128 ? 31.718 18.091 15.040 1.00 47.15 152 TRP A C 1
ATOM 878 O O . TRP A 1 128 ? 31.392 18.084 16.244 1.00 46.07 152 TRP A O 1
ATOM 889 N N . GLY A 1 129 ? 30.938 17.611 14.083 1.00 47.19 153 GLY A N 1
ATOM 890 C CA . GLY A 1 129 ? 29.591 17.106 14.364 1.00 47.58 153 GLY A CA 1
ATOM 891 C C . GLY A 1 129 ? 29.288 15.764 13.753 1.00 47.76 153 GLY A C 1
ATOM 892 O O . GLY A 1 129 ? 28.282 15.198 14.074 1.00 49.08 153 GLY A O 1
ATOM 893 N N . GLY A 1 130 ? 30.150 15.261 12.867 1.00 47.91 154 GLY A N 1
ATOM 894 C CA . GLY A 1 130 ? 30.018 13.930 12.305 1.00 47.50 154 GLY A CA 1
ATOM 895 C C . GLY A 1 130 ? 29.113 13.888 11.098 1.00 47.59 154 GLY A C 1
ATOM 896 O O . GLY A 1 130 ? 28.840 12.823 10.575 1.00 49.09 154 GLY A O 1
ATOM 897 N N . LYS A 1 131 ? 28.641 15.042 10.648 1.00 47.18 155 LYS A N 1
ATOM 898 C CA . LYS A 1 131 ? 27.608 15.134 9.608 1.00 46.82 155 LYS A CA 1
ATOM 899 C C . LYS A 1 131 ? 28.177 15.478 8.227 1.00 45.87 155 LYS A C 1
ATOM 900 O O . LYS A 1 131 ? 27.717 14.957 7.212 1.00 45.65 155 LYS A O 1
ATOM 906 N N . THR A 1 132 ? 29.164 16.363 8.179 1.00 45.38 156 THR A N 1
ATOM 907 C CA . THR A 1 132 ? 29.717 16.826 6.895 1.00 44.93 156 THR A CA 1
ATOM 908 C C . THR A 1 132 ? 31.214 16.969 6.994 1.00 44.80 156 THR A C 1
ATOM 909 O O . THR A 1 132 ? 31.726 17.549 7.944 1.00 44.57 156 THR A O 1
ATOM 913 N N . ALA A 1 133 ? 31.868 16.451 5.960 1.00 44.32 157 ALA A N 1
ATOM 914 C CA . ALA A 1 133 ? 33.289 16.498 5.758 1.00 43.81 157 ALA A CA 1
ATOM 915 C C . ALA A 1 133 ? 33.786 17.965 5.690 1.00 42.80 157 ALA A C 1
ATOM 916 O O . ALA A 1 133 ? 33.173 18.799 5.038 1.00 42.77 157 ALA A O 1
ATOM 918 N N . HIS A 1 134 ? 34.874 18.275 6.391 1.00 41.96 158 HIS A N 1
ATOM 919 C CA . HIS A 1 134 ? 35.470 19.603 6.364 1.00 41.40 158 HIS A CA 1
ATOM 920 C C . HIS A 1 134 ? 36.518 19.692 5.236 1.00 41.42 158 HIS A C 1
ATOM 921 O O . HIS A 1 134 ? 37.201 18.731 4.978 1.00 42.03 158 HIS A O 1
ATOM 928 N N . PHE A 1 135 ? 36.615 20.855 4.581 1.00 41.05 159 PHE A N 1
ATOM 929 C CA . PHE A 1 135 ? 37.542 21.110 3.473 1.00 40.51 159 PHE A CA 1
ATOM 930 C C . PHE A 1 135 ? 38.728 21.880 4.042 1.00 40.33 159 PHE A C 1
ATOM 931 O O . PHE A 1 135 ? 38.528 22.934 4.605 1.00 41.07 159 PHE A O 1
ATOM 939 N N . ILE A 1 136 ? 39.937 21.366 3.832 1.00 40.59 160 ILE A N 1
ATOM 940 C CA . ILE A 1 136 ? 41.178 21.828 4.473 1.00 42.00 160 ILE A CA 1
ATOM 941 C C . ILE A 1 136 ? 42.111 22.239 3.344 1.00 41.83 160 ILE A C 1
ATOM 942 O O . ILE A 1 136 ? 42.408 21.430 2.463 1.00 40.87 160 ILE A O 1
ATOM 947 N N . ASN A 1 137 ? 42.569 23.485 3.354 1.00 41.42 161 ASN A N 1
ATOM 948 C CA . ASN A 1 137 ? 43.446 23.956 2.280 1.00 41.87 161 ASN A CA 1
ATOM 949 C C . ASN A 1 137 ? 44.505 24.969 2.711 1.00 41.10 161 ASN A C 1
ATOM 950 O O . ASN A 1 137 ? 44.393 25.619 3.733 1.00 41.70 161 ASN A O 1
ATOM 955 N N . LEU A 1 138 ? 45.490 25.123 1.860 1.00 40.96 162 LEU A N 1
ATOM 956 C CA . LEU A 1 138 ? 46.518 26.146 2.016 1.00 41.30 162 LEU A CA 1
ATOM 957 C C . LEU A 1 138 ? 46.546 26.907 0.690 1.00 41.80 162 LEU A C 1
ATOM 958 O O . LEU A 1 138 ? 46.692 26.278 -0.364 1.00 42.23 162 LEU A O 1
ATOM 963 N N . ILE A 1 139 ? 46.381 28.223 0.750 1.00 42.73 163 ILE A N 1
ATOM 964 C CA . ILE A 1 139 ? 46.348 29.061 -0.446 1.00 43.42 163 ILE A CA 1
ATOM 965 C C . ILE A 1 139 ? 47.263 30.250 -0.371 1.00 43.13 163 ILE A C 1
ATOM 966 O O . ILE A 1 139 ? 47.702 30.668 0.715 1.00 42.24 163 ILE A O 1
ATOM 971 N N . GLN A 1 140 ? 47.596 30.779 -1.544 1.00 43.20 164 GLN A N 1
ATOM 972 C CA . GLN A 1 140 ? 48.398 32.029 -1.607 1.00 42.68 164 GLN A CA 1
ATOM 973 C C . GLN A 1 140 ? 47.487 33.161 -2.018 1.00 42.54 164 GLN A C 1
ATOM 974 O O . GLN A 1 140 ? 47.101 33.221 -3.191 1.00 41.72 164 GLN A O 1
ATOM 980 N N . PRO A 1 141 ? 47.124 34.067 -1.097 1.00 42.49 165 PRO A N 1
ATOM 981 C CA . PRO A 1 141 ? 46.260 35.130 -1.573 1.00 43.87 165 PRO A CA 1
ATOM 982 C C . PRO A 1 141 ? 46.873 36.031 -2.688 1.00 43.31 165 PRO A C 1
ATOM 983 O O . PRO A 1 141 ? 46.144 36.611 -3.400 1.00 42.27 165 PRO A O 1
ATOM 987 N N . ASP A 1 142 ? 48.193 36.164 -2.773 1.00 42.85 166 ASP A N 1
ATOM 988 C CA . ASP A 1 142 ? 48.826 37.014 -3.794 1.00 42.02 166 ASP A CA 1
ATOM 989 C C . ASP A 1 142 ? 50.199 36.418 -4.064 1.00 41.23 166 ASP A C 1
ATOM 990 O O . ASP A 1 142 ? 51.199 36.823 -3.462 1.00 40.55 166 ASP A O 1
ATOM 995 N N . ALA A 1 143 ? 50.248 35.434 -4.946 1.00 40.81 167 ALA A N 1
ATOM 996 C CA . ALA A 1 143 ? 51.499 34.722 -5.225 1.00 40.94 167 ALA A CA 1
ATOM 997 C C . ALA A 1 143 ? 52.494 35.573 -6.002 1.00 41.04 167 ALA A C 1
ATOM 998 O O . ALA A 1 143 ? 53.682 35.366 -5.899 1.00 42.36 167 ALA A O 1
ATOM 1000 N N . GLU A 1 144 ? 52.027 36.570 -6.738 1.00 40.52 168 GLU A N 1
ATOM 1001 C CA . GLU A 1 144 ? 52.919 37.443 -7.429 1.00 40.76 168 GLU A CA 1
ATOM 1002 C C . GLU A 1 144 ? 53.662 38.360 -6.451 1.00 40.64 168 GLU A C 1
ATOM 1003 O O . GLU A 1 144 ? 54.845 38.559 -6.592 1.00 41.22 168 GLU A O 1
ATOM 1005 N N . ASN A 1 145 ? 52.955 38.998 -5.530 1.00 40.65 169 ASN A N 1
ATOM 1006 C CA . ASN A 1 145 ? 53.612 40.071 -4.737 1.00 40.40 169 ASN A CA 1
ATOM 1007 C C . ASN A 1 145 ? 54.098 39.590 -3.406 1.00 40.39 169 ASN A C 1
ATOM 1008 O O . ASN A 1 145 ? 54.916 40.222 -2.783 1.00 40.30 169 ASN A O 1
ATOM 1013 N N . ASP A 1 146 ? 53.646 38.419 -3.002 1.00 42.89 170 ASP A N 1
ATOM 1014 C CA . ASP A 1 146 ? 53.822 37.952 -1.624 1.00 44.55 170 ASP A CA 1
ATOM 1015 C C . ASP A 1 146 ? 53.803 36.426 -1.671 1.00 44.03 170 ASP A C 1
ATOM 1016 O O . ASP A 1 146 ? 52.966 35.797 -1.046 1.00 43.57 170 ASP A O 1
ATOM 1021 N N . PRO A 1 147 ? 54.732 35.823 -2.428 1.00 44.17 171 PRO A N 1
ATOM 1022 C CA . PRO A 1 147 ? 54.645 34.365 -2.664 1.00 45.08 171 PRO A CA 1
ATOM 1023 C C . PRO A 1 147 ? 54.785 33.493 -1.391 1.00 44.40 171 PRO A C 1
ATOM 1024 O O . PRO A 1 147 ? 54.186 32.406 -1.311 1.00 44.78 171 PRO A O 1
ATOM 1028 N N . TYR A 1 148 ? 55.469 34.015 -0.383 1.00 43.71 172 TYR A N 1
ATOM 1029 C CA . TYR A 1 148 ? 55.749 33.266 0.842 1.00 43.92 172 TYR A CA 1
ATOM 1030 C C . TYR A 1 148 ? 54.795 33.573 1.967 1.00 43.52 172 TYR A C 1
ATOM 1031 O O . TYR A 1 148 ? 55.108 33.274 3.121 1.00 42.91 172 TYR A O 1
ATOM 1040 N N . THR A 1 149 ? 53.651 34.172 1.636 1.00 43.12 173 THR A N 1
ATOM 1041 C CA . THR A 1 149 ? 52.592 34.445 2.597 1.00 44.03 173 THR A CA 1
ATOM 1042 C C . THR A 1 149 ? 51.441 33.512 2.176 1.00 44.32 173 THR A C 1
ATOM 1043 O O . THR A 1 149 ? 50.922 33.584 1.028 1.00 45.09 173 THR A O 1
ATOM 1047 N N . LEU A 1 150 ? 51.043 32.640 3.104 1.00 44.50 174 LEU A N 1
ATOM 1048 C CA . LEU A 1 150 ? 50.009 31.642 2.863 1.00 44.20 174 LEU A CA 1
ATOM 1049 C C . LEU A 1 150 ? 48.876 31.766 3.858 1.00 44.35 174 LEU A C 1
ATOM 1050 O O . LEU A 1 150 ? 49.037 32.379 4.919 1.00 44.04 174 LEU A O 1
ATOM 1055 N N . GLU A 1 151 ? 47.713 31.207 3.498 1.00 43.45 175 GLU A N 1
ATOM 1056 C CA . GLU A 1 151 ? 46.583 31.145 4.404 1.00 43.03 175 GLU A CA 1
ATOM 1057 C C . GLU A 1 151 ? 46.120 29.693 4.547 1.00 42.02 175 GLU A C 1
ATOM 1058 O O . GLU A 1 151 ? 45.882 29.006 3.554 1.00 42.61 175 GLU A O 1
ATOM 1064 N N . PHE A 1 152 ? 46.002 29.239 5.779 1.00 41.02 176 PHE A N 1
ATOM 1065 C CA . PHE A 1 152 ? 45.466 27.960 6.083 1.00 40.85 176 PHE A CA 1
ATOM 1066 C C . PHE A 1 152 ? 43.984 28.165 6.246 1.00 40.60 176 PHE A C 1
ATOM 1067 O O . PHE A 1 152 ? 43.543 28.931 7.068 1.00 42.06 176 PHE A O 1
ATOM 1075 N N . ARG A 1 153 ? 43.212 27.445 5.459 1.00 41.39 177 ARG A N 1
ATOM 1076 C CA . ARG A 1 153 ? 41.784 27.633 5.374 1.00 41.30 177 ARG A CA 1
ATOM 1077 C C . ARG A 1 153 ? 41.026 26.359 5.783 1.00 40.57 177 ARG A C 1
ATOM 1078 O O . ARG A 1 153 ? 41.481 25.224 5.512 1.00 39.58 177 ARG A O 1
ATOM 1086 N N . HIS A 1 154 ? 39.896 26.567 6.475 1.00 40.12 178 HIS A N 1
ATOM 1087 C CA . HIS A 1 154 ? 39.049 25.505 6.991 1.00 39.46 178 HIS A CA 1
ATOM 1088 C C . HIS A 1 154 ? 37.603 25.866 6.737 1.00 39.52 178 HIS A C 1
ATOM 1089 O O . HIS A 1 154 ? 37.142 26.960 7.155 1.00 39.62 178 HIS A O 1
ATOM 1096 N N . ASN A 1 155 ? 36.914 24.980 6.011 1.00 37.74 179 ASN A N 1
ATOM 1097 C CA . ASN A 1 155 ? 35.456 25.089 5.827 1.00 39.09 179 ASN A CA 1
ATOM 1098 C C . ASN A 1 155 ? 34.758 23.904 6.468 1.00 38.81 179 ASN A C 1
ATOM 1099 O O . ASN A 1 155 ? 34.929 22.787 6.019 1.00 39.21 179 ASN A O 1
ATOM 1104 N N . ALA A 1 156 ? 33.961 24.170 7.494 1.00 39.51 180 ALA A N 1
ATOM 1105 C CA . ALA A 1 156 ? 33.113 23.177 8.188 1.00 39.95 180 ALA A CA 1
ATOM 1106 C C . ALA A 1 156 ? 31.703 23.016 7.574 1.00 40.23 180 ALA A C 1
ATOM 1107 O O . ALA A 1 156 ? 30.928 22.135 8.008 1.00 39.83 180 ALA A O 1
ATOM 1109 N N . TYR A 1 157 ? 31.367 23.890 6.621 1.00 41.35 181 TYR A N 1
ATOM 1110 C CA . TYR A 1 157 ? 30.027 23.930 5.972 1.00 42.12 181 TYR A CA 1
ATOM 1111 C C . TYR A 1 157 ? 28.925 23.947 7.041 1.00 42.08 181 TYR A C 1
ATOM 1112 O O . TYR A 1 157 ? 28.937 24.791 7.919 1.00 42.57 181 TYR A O 1
ATOM 1121 N N . ASP A 1 158 ? 27.994 23.013 6.986 1.00 42.48 182 ASP A N 1
ATOM 1122 C CA . ASP A 1 158 ? 26.888 22.965 7.959 1.00 42.99 182 ASP A CA 1
ATOM 1123 C C . ASP A 1 158 ? 27.101 21.939 9.072 1.00 43.10 182 ASP A C 1
ATOM 1124 O O . ASP A 1 158 ? 26.158 21.574 9.734 1.00 43.78 182 ASP A O 1
ATOM 1129 N N . ASP A 1 159 ? 28.331 21.458 9.259 1.00 43.49 183 ASP A N 1
ATOM 1130 C CA . ASP A 1 159 ? 28.619 20.488 10.308 1.00 43.44 183 ASP A CA 1
ATOM 1131 C C . ASP A 1 159 ? 28.290 21.039 11.693 1.00 44.64 183 ASP A C 1
ATOM 1132 O O . ASP A 1 159 ? 28.837 22.037 12.102 1.00 43.61 183 ASP A O 1
ATOM 1137 N N . PRO A 1 160 ? 27.400 20.359 12.439 1.00 46.22 184 PRO A N 1
ATOM 1138 C CA . PRO A 1 160 ? 27.232 20.798 13.812 1.00 47.34 184 PRO A CA 1
ATOM 1139 C C . PRO A 1 160 ? 28.559 20.774 14.581 1.00 48.09 184 PRO A C 1
ATOM 1140 O O . PRO A 1 160 ? 29.481 20.050 14.220 1.00 48.55 184 PRO A O 1
ATOM 1144 N N . GLN A 1 161 ? 28.616 21.578 15.631 1.00 49.39 185 GLN A N 1
ATOM 1145 C CA . GLN A 1 161 ? 29.765 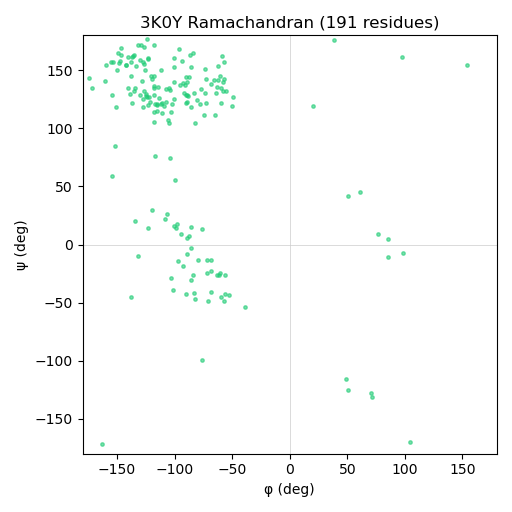21.729 16.506 1.00 49.91 185 GLN A CA 1
ATOM 1146 C C . GLN A 1 161 ? 29.507 20.986 17.818 1.00 51.12 185 GLN A C 1
ATOM 1147 O O .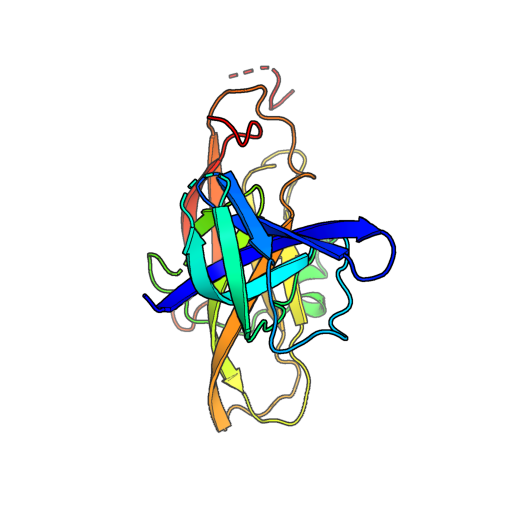 GLN A 1 161 ? 29.230 21.603 18.821 1.00 52.34 185 GLN A O 1
ATOM 1153 N N . TYR A 1 162 ? 29.576 19.659 17.787 1.00 52.48 186 TYR A N 1
ATOM 1154 C CA . TYR A 1 162 ? 29.235 18.809 18.936 1.00 53.09 186 TYR A CA 1
ATOM 1155 C C . TYR A 1 162 ? 30.447 18.535 19.841 1.00 54.03 186 TYR A C 1
ATOM 1156 O O . TYR A 1 162 ? 30.316 18.546 21.069 1.00 54.43 186 TYR A O 1
ATOM 1165 N N . THR A 1 163 ? 31.613 18.255 19.254 1.00 54.39 187 THR A N 1
ATOM 1166 C CA . THR A 1 163 ? 32.825 18.059 20.052 1.00 54.94 187 THR A CA 1
ATOM 1167 C C . THR A 1 163 ? 34.070 18.656 19.443 1.00 54.50 187 THR A C 1
ATOM 1168 O O . THR A 1 163 ? 34.103 18.975 18.256 1.00 55.57 187 THR A O 1
ATOM 1172 N N . ILE A 1 164 ? 35.076 18.837 20.296 1.00 53.81 188 ILE A N 1
ATOM 1173 C CA . ILE A 1 164 ? 36.416 19.189 19.891 1.00 53.22 188 ILE A CA 1
ATOM 1174 C C . ILE A 1 164 ? 37.065 17.924 19.346 1.00 53.28 188 ILE A C 1
ATOM 1175 O O . ILE A 1 164 ? 36.909 16.852 19.935 1.00 53.18 188 ILE A O 1
ATOM 1180 N N . GLY A 1 165 ? 37.736 18.047 18.185 1.00 52.42 189 GLY A N 1
ATOM 1181 C CA . GLY A 1 165 ? 38.517 16.964 17.582 1.00 51.05 189 GLY A CA 1
ATOM 1182 C C . GLY A 1 165 ? 39.789 17.503 16.947 1.00 50.46 189 GLY A C 1
ATOM 1183 O O . GLY A 1 165 ? 39.847 18.666 16.539 1.00 49.74 189 GLY A O 1
ATOM 1184 N N . ALA A 1 166 ? 40.803 16.649 16.851 1.00 49.54 190 ALA A N 1
ATOM 1185 C CA . ALA A 1 166 ? 42.056 17.009 16.228 1.00 48.97 190 ALA A CA 1
ATOM 1186 C C . ALA A 1 166 ? 42.147 16.468 14.793 1.00 47.52 190 ALA A C 1
ATOM 1187 O O . ALA A 1 166 ? 41.496 15.489 14.418 1.00 47.29 190 ALA A O 1
ATOM 1189 N N . GLY A 1 167 ? 42.917 17.169 13.973 1.00 46.00 191 GLY A N 1
ATOM 1190 C CA . GLY A 1 167 ? 43.210 16.724 12.639 1.00 44.99 191 GLY A CA 1
ATOM 1191 C C . GLY A 1 167 ? 44.636 17.034 12.254 1.00 43.93 191 GLY A C 1
ATOM 1192 O O . GLY A 1 167 ? 45.202 18.029 12.693 1.00 43.74 191 GLY A O 1
ATOM 1193 N N . ARG A 1 168 ? 45.150 16.235 11.330 1.00 42.16 192 ARG A N 1
ATOM 1194 C CA . ARG A 1 168 ? 46.449 16.415 10.760 1.00 40.89 192 ARG A CA 1
ATOM 1195 C C . ARG A 1 168 ? 46.376 16.609 9.244 1.00 39.68 192 ARG A C 1
ATOM 1196 O O . ARG A 1 168 ? 45.529 16.043 8.549 1.00 41.49 192 ARG A O 1
ATOM 1204 N N . VAL A 1 169 ? 47.256 17.440 8.735 1.00 38.90 193 VAL A N 1
ATOM 1205 C CA . VAL A 1 169 ? 47.377 17.669 7.307 1.00 37.60 193 VAL A CA 1
ATOM 1206 C C . VAL A 1 169 ? 48.844 17.985 6.977 1.00 38.54 193 VAL A C 1
ATOM 1207 O O . VAL A 1 169 ? 49.617 18.486 7.825 1.00 39.69 193 VAL A O 1
ATOM 1211 N N . ALA A 1 170 ? 49.220 17.750 5.733 1.00 38.76 194 ALA A N 1
ATOM 1212 C CA . ALA A 1 170 ? 50.511 18.130 5.177 1.00 39.32 194 ALA A CA 1
ATOM 1213 C C . ALA A 1 170 ? 50.284 18.741 3.815 1.00 40.66 194 ALA A C 1
ATOM 1214 O O . ALA A 1 170 ? 49.493 18.201 3.027 1.00 39.60 194 ALA A O 1
ATOM 1216 N N . PHE A 1 171 ? 50.921 19.895 3.573 1.00 41.39 195 PHE A N 1
ATOM 1217 C CA . PHE A 1 171 ? 50.846 20.593 2.281 1.00 41.33 195 PHE A CA 1
ATOM 1218 C C . PHE A 1 171 ? 52.217 20.608 1.580 1.00 41.66 195 PHE A C 1
ATOM 1219 O O . PHE A 1 171 ? 53.237 21.011 2.154 1.00 39.68 195 PHE A O 1
ATOM 1227 N N . ASN A 1 172 ? 52.237 20.143 0.338 1.00 42.40 196 ASN A N 1
ATOM 1228 C CA . ASN A 1 172 ? 53.455 20.079 -0.432 1.00 43.62 196 ASN A CA 1
ATOM 1229 C C . ASN A 1 172 ? 53.809 21.509 -0.818 1.00 44.53 196 ASN A C 1
ATOM 1230 O O . ASN A 1 172 ? 53.014 22.209 -1.448 1.00 44.25 196 ASN A O 1
ATOM 1235 N N . LEU A 1 173 ? 54.998 21.956 -0.430 1.00 44.35 197 LEU A N 1
ATOM 1236 C CA . LEU A 1 173 ? 55.428 23.336 -0.725 1.00 45.71 197 LEU A CA 1
ATOM 1237 C C . LEU A 1 173 ? 56.254 23.477 -1.982 1.00 46.37 197 LEU A C 1
ATOM 1238 O O . LEU A 1 173 ? 56.811 24.540 -2.245 1.00 47.99 197 LEU A O 1
ATOM 1243 N N . SER A 1 174 ? 56.344 22.423 -2.765 1.00 47.04 198 SER A N 1
ATOM 1244 C CA . SER A 1 174 ? 57.287 22.420 -3.860 1.00 48.29 198 SER A CA 1
ATOM 1245 C C . SER A 1 174 ? 56.900 23.406 -4.977 1.00 47.72 198 SER A C 1
ATOM 1246 O O . SER A 1 174 ? 57.708 23.665 -5.826 1.00 48.25 198 SER A O 1
ATOM 1249 N N . SER A 1 175 ? 55.669 23.928 -4.955 1.00 47.28 199 SER A N 1
ATOM 1250 C CA . SER A 1 175 ? 55.164 24.914 -5.904 1.00 46.72 199 SER A CA 1
ATOM 1251 C C . SER A 1 175 ? 55.505 26.343 -5.490 1.00 46.80 199 SER A C 1
ATOM 1252 O O . SER A 1 175 ? 55.159 27.266 -6.213 1.00 47.66 199 SER A O 1
ATOM 1255 N N . LEU A 1 176 ? 56.140 26.550 -4.336 1.00 45.92 200 LEU A N 1
ATOM 1256 C CA . LEU A 1 176 ? 56.586 27.890 -3.972 1.00 46.17 200 LEU A CA 1
ATOM 1257 C C . LEU A 1 176 ? 57.806 28.241 -4.836 1.00 45.89 200 LEU A C 1
ATOM 1258 O O . LEU A 1 176 ? 58.536 27.341 -5.241 1.00 45.95 200 LEU A O 1
ATOM 1263 N N . PRO A 1 177 ? 58.014 29.541 -5.128 1.00 45.05 201 PRO A N 1
ATOM 1264 C CA . PRO A 1 177 ? 59.183 29.861 -5.957 1.00 45.48 201 PRO A CA 1
ATOM 1265 C C . PRO A 1 177 ? 60.481 29.424 -5.295 1.00 45.99 201 PRO A C 1
ATOM 1266 O O . PRO A 1 177 ? 60.617 29.443 -4.043 1.00 44.53 201 PRO A O 1
ATOM 1270 N N . ASP A 1 178 ? 61.427 28.998 -6.128 1.00 47.38 202 ASP A N 1
ATOM 1271 C CA . ASP A 1 178 ? 62.714 28.517 -5.632 1.00 48.32 202 ASP A CA 1
ATOM 1272 C C . ASP A 1 178 ? 63.360 29.631 -4.821 1.00 48.12 202 ASP A C 1
ATOM 1273 O O . ASP A 1 178 ? 63.361 30.758 -5.240 1.00 46.63 202 ASP A O 1
ATOM 1278 N N . THR A 1 179 ? 63.844 29.316 -3.629 1.00 48.68 203 THR A N 1
ATOM 1279 C CA . THR A 1 179 ? 64.508 30.320 -2.809 1.00 49.91 203 THR A CA 1
ATOM 1280 C C . THR A 1 179 ? 65.978 30.371 -3.180 1.00 51.43 203 THR A C 1
ATOM 1281 O O . THR A 1 179 ? 66.737 31.074 -2.542 1.00 51.09 203 THR A O 1
ATOM 1285 N N . LYS A 1 180 ? 66.338 29.641 -4.239 1.00 53.85 204 LYS A N 1
ATOM 1286 C CA . LYS A 1 180 ? 67.713 29.313 -4.587 1.00 55.51 204 LYS A CA 1
ATOM 1287 C C . LYS A 1 180 ? 68.090 28.321 -3.491 1.00 56.47 204 LYS A C 1
ATOM 1288 O O . LYS A 1 180 ? 67.318 27.365 -3.263 1.00 57.75 204 LYS A O 1
ATOM 1294 N N . GLY A 1 181 ? 69.206 28.524 -2.784 1.00 56.79 205 GLY A N 1
ATOM 1295 C CA . GLY A 1 181 ? 69.444 27.756 -1.539 1.00 56.01 205 GLY A CA 1
ATOM 1296 C C . GLY A 1 181 ? 69.575 28.650 -0.311 1.00 55.90 205 GLY A C 1
ATOM 1297 O O . GLY A 1 181 ? 70.309 28.314 0.626 1.00 55.92 205 GLY A O 1
ATOM 1298 N N . GLU A 1 182 ? 68.896 29.800 -0.340 1.00 55.23 206 GLU A N 1
ATOM 1299 C CA . GLU A 1 182 ? 68.794 30.722 0.795 1.00 54.90 206 GLU A CA 1
ATOM 1300 C C . GLU A 1 182 ? 67.518 30.407 1.596 1.00 53.79 206 GLU A C 1
ATOM 1301 O O . GLU A 1 182 ? 66.543 29.881 1.058 1.00 53.87 206 GLU A O 1
ATOM 1307 N N . THR A 1 183 ? 67.502 30.823 2.855 1.00 52.43 207 THR A N 1
ATOM 1308 C CA . THR A 1 183 ? 66.321 30.737 3.701 1.00 51.31 207 THR A CA 1
ATOM 1309 C C . THR A 1 183 ? 65.484 32.033 3.735 1.00 49.86 207 THR A C 1
ATOM 1310 O O . THR A 1 183 ? 66.026 33.126 3.795 1.00 50.74 207 THR A O 1
ATOM 1314 N N . VAL A 1 184 ? 64.158 31.889 3.669 1.00 47.27 208 VAL A N 1
ATOM 1315 C CA . VAL A 1 184 ? 63.228 33.012 3.662 1.00 45.16 208 VAL A CA 1
ATOM 1316 C C . VAL A 1 184 ? 62.223 32.800 4.738 1.00 45.30 208 VAL A C 1
ATOM 1317 O O . VAL A 1 184 ? 62.142 31.690 5.304 1.00 45.35 208 VAL A O 1
ATOM 1321 N N . ASP A 1 185 ? 61.434 33.841 4.998 1.00 44.69 209 ASP A N 1
ATOM 1322 C CA . ASP A 1 185 ? 60.361 33.794 5.953 1.00 45.61 209 ASP A CA 1
ATOM 1323 C C . ASP A 1 185 ? 59.074 33.355 5.290 1.00 46.16 209 ASP A C 1
ATOM 1324 O O . ASP A 1 185 ? 58.676 33.921 4.265 1.00 46.39 209 ASP A O 1
ATOM 1329 N N . LEU A 1 186 ? 58.435 32.353 5.884 1.00 44.99 210 LEU A N 1
ATOM 1330 C CA . LEU A 1 186 ? 57.154 31.854 5.414 1.00 43.79 210 LEU A CA 1
ATOM 1331 C C . LEU A 1 186 ? 56.168 32.248 6.480 1.00 42.51 210 LEU A C 1
ATOM 1332 O O . LEU A 1 186 ? 56.365 31.946 7.651 1.00 43.16 210 LEU A O 1
ATOM 1337 N N . VAL A 1 187 ? 55.160 33.000 6.085 1.00 41.30 211 VAL A N 1
ATOM 1338 C CA . VAL A 1 187 ? 54.125 33.501 6.964 1.00 41.52 211 VAL A CA 1
ATOM 1339 C C . VAL A 1 187 ? 52.865 32.673 6.618 1.00 42.32 211 VAL A C 1
ATOM 1340 O O . VAL A 1 187 ? 52.423 32.635 5.461 1.00 41.49 211 VAL A O 1
ATOM 1344 N N . VAL A 1 188 ? 52.307 32.006 7.621 1.00 42.58 212 VAL A N 1
ATOM 1345 C CA . VAL A 1 188 ? 51.083 31.299 7.460 1.00 41.95 212 VAL A CA 1
ATOM 1346 C C . VAL A 1 188 ? 50.043 31.914 8.391 1.00 42.75 212 VAL A C 1
ATOM 1347 O O . VAL A 1 188 ? 50.144 31.780 9.613 1.00 41.88 212 VAL A O 1
ATOM 1351 N N . ASN A 1 189 ? 49.023 32.523 7.788 1.00 41.49 213 ASN A N 1
ATOM 1352 C CA . ASN A 1 189 ? 47.850 33.028 8.449 1.00 43.24 213 ASN A CA 1
ATOM 1353 C C . ASN A 1 189 ? 46.765 31.957 8.583 1.00 45.62 213 ASN A C 1
ATOM 1354 O O . ASN A 1 189 ? 46.625 31.071 7.712 1.00 45.71 213 ASN A O 1
ATOM 1359 N N . TYR A 1 190 ? 46.041 31.994 9.698 1.00 47.41 214 TYR A N 1
ATOM 1360 C CA . TYR A 1 190 ? 44.899 31.098 9.944 1.00 49.36 214 TYR A CA 1
ATOM 1361 C C . TYR A 1 190 ? 43.919 31.859 10.811 1.00 50.30 214 TYR A C 1
ATOM 1362 O O . TYR A 1 190 ? 44.291 32.874 11.389 1.00 51.09 214 TYR A O 1
ATOM 1371 N N . TRP A 1 191 ? 42.686 31.382 10.906 1.00 51.69 215 TRP A N 1
ATOM 1372 C CA . TRP A 1 191 ? 41.643 32.079 11.650 1.00 53.16 215 TRP A CA 1
ATOM 1373 C C . TRP A 1 191 ? 41.198 31.288 12.843 1.00 52.34 215 TRP A C 1
ATOM 1374 O O . TRP A 1 191 ? 41.028 30.066 12.783 1.00 50.99 215 TRP A O 1
ATOM 1385 N N . THR A 1 192 ? 41.073 32.017 13.952 1.00 51.78 216 THR A N 1
ATOM 1386 C CA . THR A 1 192 ? 40.726 31.457 15.230 1.00 51.80 216 THR A CA 1
ATOM 1387 C C . THR A 1 192 ? 39.494 32.170 15.747 1.00 51.81 216 THR A C 1
ATOM 1388 O O . THR A 1 192 ? 38.986 33.094 15.112 1.00 50.41 216 THR A O 1
ATOM 1392 N N . SER A 1 193 ? 39.024 31.710 16.901 1.00 52.81 217 SER A N 1
ATOM 1393 C CA . SER A 1 193 ? 37.852 32.263 17.555 1.00 54.17 217 SER A CA 1
ATOM 1394 C C . SER A 1 193 ? 38.125 33.677 18.067 1.00 54.77 217 SER A C 1
ATOM 1395 O O . SER A 1 193 ? 37.198 34.441 18.271 1.00 55.68 217 SER A O 1
ATOM 1398 N N . GLU A 1 194 ? 39.392 34.013 18.283 1.00 55.58 218 GLU A N 1
ATOM 1399 C CA . GLU A 1 194 ? 39.780 35.392 18.632 1.00 56.35 218 GLU A CA 1
ATOM 1400 C C . GLU A 1 194 ? 40.466 36.107 17.446 1.00 55.46 218 GLU A C 1
ATOM 1401 O O . GLU A 1 194 ? 41.251 37.013 17.651 1.00 55.24 218 GLU A O 1
ATOM 1407 N N . GLY A 1 195 ? 40.151 35.669 16.219 1.00 54.41 219 GLY A N 1
ATOM 1408 C CA . GLY A 1 195 ? 40.515 36.371 14.988 1.00 53.28 219 GLY A CA 1
ATOM 1409 C C . GLY A 1 195 ? 41.670 35.766 14.206 1.00 53.01 219 GLY A C 1
ATOM 1410 O O . GLY A 1 195 ? 42.147 34.666 14.506 1.00 51.88 219 GLY A O 1
ATOM 1411 N N . LYS A 1 196 ? 42.125 36.527 13.212 1.00 52.88 220 LYS A N 1
ATOM 1412 C CA . LYS A 1 196 ? 43.282 36.191 12.398 1.00 53.39 220 LYS A CA 1
ATOM 1413 C C . LYS A 1 196 ? 44.575 36.151 13.197 1.00 52.90 220 LYS A C 1
ATOM 1414 O O . LYS A 1 196 ? 44.859 37.108 13.903 1.00 53.68 220 LYS A O 1
ATOM 1420 N N . GLN A 1 197 ? 45.357 35.062 13.057 1.00 51.73 221 GLN A N 1
ATOM 1421 C CA . GLN A 1 197 ? 46.721 34.958 13.594 1.00 51.23 221 GLN A CA 1
ATOM 1422 C C . GLN A 1 197 ? 47.653 34.498 12.508 1.00 50.34 221 GLN A C 1
ATOM 1423 O O . GLN A 1 197 ? 47.207 34.041 11.466 1.00 50.43 221 GLN A O 1
ATOM 1429 N N . ALA A 1 198 ? 48.936 34.535 12.820 1.00 48.64 222 ALA A N 1
ATOM 1430 C CA . ALA A 1 198 ? 50.032 34.273 11.898 1.00 49.47 222 ALA A CA 1
ATOM 1431 C C . ALA A 1 198 ? 51.097 33.418 12.589 1.00 50.30 222 ALA A C 1
ATOM 1432 O O . ALA A 1 198 ? 51.368 33.560 13.783 1.00 49.12 222 ALA A O 1
ATOM 1434 N N . TYR A 1 199 ? 51.721 32.539 11.830 1.00 50.67 223 TYR A N 1
ATOM 1435 C CA . TYR A 1 199 ? 52.890 31.882 12.329 1.00 51.61 223 TYR A CA 1
ATOM 1436 C C . TYR A 1 199 ? 53.965 32.062 11.289 1.00 51.01 223 TYR A C 1
ATOM 1437 O O . TYR A 1 199 ? 53.681 32.045 10.121 1.00 50.24 223 TYR A O 1
ATOM 1446 N N . LYS A 1 200 ? 55.193 32.290 11.750 1.00 50.69 224 LYS A N 1
ATOM 1447 C CA . LYS A 1 200 ? 56.314 32.584 10.884 1.00 50.67 224 LYS A CA 1
ATOM 1448 C C . LYS A 1 200 ? 57.324 31.494 10.971 1.00 49.07 224 LYS A C 1
ATOM 1449 O O . LYS A 1 200 ? 57.877 31.255 12.041 1.00 50.14 224 LYS A O 1
ATOM 1455 N N . LEU A 1 201 ? 57.611 30.866 9.855 1.00 47.85 225 LEU A N 1
ATOM 1456 C CA . LEU A 1 201 ? 58.574 29.797 9.823 1.00 49.01 225 LEU A CA 1
ATOM 1457 C C . LEU A 1 201 ? 59.668 30.149 8.812 1.00 50.14 225 LEU A C 1
ATOM 1458 O O . LEU A 1 201 ? 59.488 30.960 7.914 1.00 49.95 225 LEU A O 1
ATOM 1463 N N . LYS A 1 202 ? 60.799 29.490 8.965 1.00 50.68 226 LYS A N 1
ATOM 1464 C CA . LYS A 1 202 ? 61.918 29.624 8.044 1.00 50.40 226 LYS A CA 1
ATOM 1465 C C . LYS A 1 202 ? 61.723 28.557 7.002 1.00 49.07 226 LYS A C 1
ATOM 1466 O O . LYS A 1 202 ? 61.403 27.441 7.355 1.00 49.01 226 LYS A O 1
ATOM 1472 N N . TYR A 1 203 ? 61.945 28.906 5.739 1.00 49.27 227 TYR A N 1
ATOM 1473 C CA . TYR A 1 203 ? 61.782 28.007 4.579 1.00 49.29 227 TYR A CA 1
ATOM 1474 C C . TYR A 1 203 ? 62.910 28.176 3.538 1.00 50.36 227 TYR A C 1
ATOM 1475 O O . TYR A 1 203 ? 63.197 29.284 3.058 1.00 50.06 227 TYR A O 1
ATOM 1484 N N . ASN A 1 204 ? 63.504 27.060 3.158 1.00 51.71 228 ASN A N 1
ATOM 1485 C CA . ASN A 1 204 ? 64.541 27.029 2.139 1.00 53.07 228 ASN A CA 1
ATOM 1486 C C . ASN A 1 204 ? 64.117 25.944 1.157 1.00 54.26 228 ASN A C 1
ATOM 1487 O O . ASN A 1 204 ? 63.799 24.858 1.595 1.00 54.17 228 ASN A O 1
ATOM 1492 N N . SER A 1 205 ? 64.074 26.238 -0.149 1.00 55.29 229 SER A N 1
ATOM 1493 C CA . SER A 1 205 ? 63.694 25.216 -1.138 1.00 57.05 229 SER A CA 1
ATOM 1494 C C . SER A 1 205 ? 64.636 24.006 -1.153 1.00 58.22 229 SER A C 1
ATOM 1495 O O . SER A 1 205 ? 64.267 22.935 -1.606 1.00 57.53 229 SER A O 1
ATOM 1498 N N . ASP A 1 206 ? 65.869 24.200 -0.711 1.00 60.13 230 ASP A N 1
ATOM 1499 C CA . ASP A 1 206 ? 66.805 23.089 -0.569 1.00 62.32 230 ASP A CA 1
ATOM 1500 C C . ASP A 1 206 ? 66.578 22.334 0.764 1.00 63.49 230 ASP A C 1
ATOM 1501 O O . ASP A 1 206 ? 66.954 22.830 1.810 1.00 63.83 230 ASP A O 1
ATOM 1506 N N . LYS A 1 207 ? 65.955 21.150 0.707 1.00 65.79 231 LYS A N 1
ATOM 1507 C CA . LYS A 1 207 ? 65.689 20.290 1.903 1.00 67.52 231 LYS A CA 1
ATOM 1508 C C . LYS A 1 207 ? 66.923 19.997 2.737 1.00 69.09 231 LYS A C 1
ATOM 1509 O O . LYS A 1 207 ? 66.879 19.989 3.968 1.00 69.10 231 LYS A O 1
ATOM 1515 N N . THR A 1 208 ? 68.011 19.695 2.034 1.00 71.04 232 THR A N 1
ATOM 1516 C CA . THR A 1 208 ? 69.338 19.561 2.614 1.00 72.29 232 THR A CA 1
ATOM 1517 C C . THR A 1 208 ? 69.662 20.574 3.698 1.00 73.53 232 THR A C 1
ATOM 1518 O O . THR A 1 208 ? 70.040 20.182 4.787 1.00 73.91 232 THR A O 1
ATOM 1522 N N . LYS A 1 209 ? 69.501 21.864 3.406 1.00 75.07 233 LYS A N 1
ATOM 1523 C CA . LYS A 1 209 ? 69.989 22.935 4.303 1.00 76.39 233 LYS A CA 1
ATOM 1524 C C . LYS A 1 209 ? 69.057 23.093 5.506 1.00 77.53 233 LYS A C 1
ATOM 1525 O O . LYS A 1 209 ? 69.500 23.461 6.599 1.00 78.22 233 LYS A O 1
ATOM 1539 N N . ASN A 1 224 ? 61.940 41.919 -10.554 1.00 64.50 248 ASN A N 1
ATOM 1540 C CA . ASN A 1 224 ? 61.007 40.956 -9.954 1.00 64.37 248 ASN A CA 1
ATOM 1541 C C . ASN A 1 224 ? 61.380 40.627 -8.486 1.00 64.11 248 ASN A C 1
ATOM 1542 O O . ASN A 1 224 ? 62.426 41.085 -7.978 1.00 64.17 248 ASN A O 1
ATOM 1547 N N . ILE A 1 225 ? 60.537 39.819 -7.840 1.00 62.75 249 ILE A N 1
ATOM 1548 C CA . ILE A 1 225 ? 60.439 39.775 -6.379 1.00 62.02 249 ILE A CA 1
ATOM 1549 C C . ILE A 1 225 ? 61.447 38.836 -5.714 1.00 60.48 249 ILE A C 1
ATOM 1550 O O . ILE A 1 225 ? 61.809 39.034 -4.554 1.00 62.04 249 ILE A O 1
ATOM 1555 N N . THR A 1 226 ? 61.823 37.764 -6.419 1.00 58.33 250 THR A N 1
ATOM 1556 C CA A THR A 1 226 ? 62.794 36.795 -5.879 0.50 56.52 250 THR A CA 1
ATOM 1557 C CA B THR A 1 226 ? 62.766 36.755 -5.937 0.50 56.35 250 THR A CA 1
ATOM 1558 C C . THR A 1 226 ? 64.181 37.032 -6.481 1.00 54.33 250 THR A C 1
ATOM 1559 O O . THR A 1 226 ? 65.176 36.531 -5.970 1.00 54.60 250 THR A O 1
ATOM 1566 N N . ASP A 1 227 ? 64.270 37.823 -7.540 1.00 50.32 251 ASP A N 1
ATOM 1567 C CA . ASP A 1 227 ? 65.571 38.047 -8.181 1.00 46.70 251 ASP A CA 1
ATOM 1568 C C . ASP A 1 227 ? 66.392 39.181 -7.541 1.00 42.39 251 ASP A C 1
ATOM 1569 O O . ASP A 1 227 ? 67.603 39.274 -7.801 1.00 39.23 251 ASP A O 1
ATOM 1582 N N . LYS A 1 229 ? 66.758 41.894 -3.790 1.00 33.98 253 LYS A N 1
ATOM 1583 C CA . LYS A 1 229 ? 66.362 42.237 -2.444 1.00 34.69 253 LYS A CA 1
ATOM 1584 C C . LYS A 1 229 ? 67.179 43.439 -1.954 1.00 33.75 253 LYS A C 1
ATOM 1585 O O . LYS A 1 229 ? 68.117 43.994 -2.559 1.00 31.84 253 LYS A O 1
#

B-factor: mean 50.12, std 9.06, range [24.05, 92.69]

Radius of gyration: 18.11 Å; Cα contacts (8 Å, |Δi|>4): 469; chains: 1; bounding box: 44×48×31 Å